Protein AF-0000000086581580 (afdb_homodimer)

Foldseek 3Di:
DPQAEEEAEWAPFPQSLVLLLVCCVPQDLVPVVDGSYAYEYEYAQEQLCVVQVDDDPVSVVCSVVSVVVSVVRLVVRQVVSQVSCVVSNNHRYHYDYHYDDLLVRQLVVCVVVVHQEYEYEQDDDPDDPPVHGYPSLVSCCPRRPHHYHYDYDDDPPD/DPQAEEEAEWAPFPQSLVLLLVCCVPQDLVPVVHGSYAYEYEYEQEQLCVVQVDDDPVSVVCSVVSVVVSVVRLVVRQVVSQVSCVVSNNHRYHYDYHYDDLQVRQLVVCVVVVHQEYEYEQDDDPDDPPVHGYPSLVSCCVRRPHHYHYDYDDDPPD

Structure (mmCIF, N/CA/C/O backbone):
data_AF-0000000086581580-model_v1
#
loop_
_entity.id
_entity.type
_entity.pdbx_description
1 polymer 'UspA domain-containing protein'
#
loop_
_atom_site.group_PDB
_atom_site.id
_atom_site.type_symbol
_atom_site.label_atom_id
_atom_site.label_alt_id
_atom_site.label_comp_id
_atom_site.label_asym_id
_atom_site.label_entity_id
_atom_site.label_seq_id
_atom_site.pdbx_PDB_ins_code
_atom_site.Cartn_x
_atom_site.Cartn_y
_atom_site.Cartn_z
_atom_site.occupancy
_atom_site.B_iso_or_equiv
_atom_site.auth_seq_id
_atom_site.auth_comp_id
_atom_site.auth_asym_id
_atom_site.auth_atom_id
_atom_site.pdbx_PDB_model_num
ATOM 1 N N . MET A 1 1 ? 17.578 -9.453 12.75 1 53 1 MET A N 1
ATOM 2 C CA . MET A 1 1 ? 16.125 -9.531 12.695 1 53 1 MET A CA 1
ATOM 3 C C . MET A 1 1 ? 15.68 -10.547 11.648 1 53 1 MET A C 1
ATOM 5 O O . MET A 1 1 ? 16.391 -10.789 10.672 1 53 1 MET A O 1
ATOM 9 N N . ALA A 1 2 ? 14.664 -11.375 12.047 1 63.62 2 ALA A N 1
ATOM 10 C CA . ALA A 1 2 ? 14.211 -12.422 11.133 1 63.62 2 ALA A CA 1
ATOM 11 C C . ALA A 1 2 ? 13.828 -11.828 9.773 1 63.62 2 ALA A C 1
ATOM 13 O O . ALA A 1 2 ? 13.359 -10.695 9.695 1 63.62 2 ALA A O 1
ATOM 14 N N . THR A 1 3 ? 14.32 -12.383 8.695 1 79.38 3 THR A N 1
ATOM 15 C CA . THR A 1 3 ? 14.047 -11.922 7.336 1 79.38 3 THR A CA 1
ATOM 16 C C . THR A 1 3 ? 12.547 -11.766 7.105 1 79.38 3 THR A C 1
ATOM 18 O O . THR A 1 3 ? 11.766 -12.641 7.492 1 79.38 3 THR A O 1
ATOM 21 N N . GLN A 1 4 ? 12.102 -10.617 6.754 1 91.75 4 GLN A N 1
ATOM 22 C CA . GLN A 1 4 ? 10.695 -10.328 6.473 1 91.75 4 GLN A CA 1
ATOM 23 C C . GLN A 1 4 ? 10.281 -10.891 5.117 1 91.75 4 GLN A C 1
ATOM 25 O O . GLN A 1 4 ? 11.109 -11.031 4.215 1 91.75 4 GLN A O 1
ATOM 30 N N . VAL A 1 5 ? 9.07 -11.32 5.039 1 96.56 5 VAL A N 1
ATOM 31 C CA . VAL A 1 5 ? 8.555 -11.93 3.814 1 96.56 5 VAL A CA 1
ATOM 32 C C . VAL A 1 5 ? 7.688 -10.922 3.062 1 96.56 5 VAL A C 1
ATOM 34 O O . VAL A 1 5 ? 6.836 -10.258 3.66 1 96.56 5 VAL A O 1
ATOM 37 N N . MET A 1 6 ? 7.945 -10.773 1.795 1 97.5 6 MET A N 1
ATOM 38 C CA . MET A 1 6 ? 7.129 -9.984 0.872 1 97.5 6 MET A CA 1
ATOM 39 C C . MET A 1 6 ? 6.492 -10.883 -0.184 1 97.5 6 MET A C 1
ATOM 41 O O . MET A 1 6 ? 7.188 -11.641 -0.865 1 97.5 6 MET A O 1
ATOM 45 N N . VAL A 1 7 ? 5.18 -10.883 -0.22 1 98.75 7 VAL A N 1
ATOM 46 C CA . VAL A 1 7 ? 4.449 -11.586 -1.268 1 98.75 7 VAL A CA 1
ATOM 47 C C . VAL A 1 7 ? 4.016 -10.602 -2.35 1 98.75 7 VAL A C 1
ATOM 49 O O . VAL A 1 7 ? 3.523 -9.508 -2.045 1 98.75 7 VAL A O 1
ATOM 52 N N . ILE A 1 8 ? 4.215 -10.93 -3.594 1 98.88 8 ILE A N 1
ATOM 53 C CA . ILE A 1 8 ? 3.74 -10.086 -4.688 1 98.88 8 ILE A CA 1
ATOM 54 C C . ILE A 1 8 ? 2.834 -10.898 -5.609 1 98.88 8 ILE A C 1
ATOM 56 O O . ILE A 1 8 ? 3.193 -12 -6.031 1 98.88 8 ILE A O 1
ATOM 60 N N . GLY A 1 9 ? 1.575 -10.414 -5.809 1 98.62 9 GLY A N 1
ATOM 61 C CA . GLY A 1 9 ? 0.682 -11.016 -6.785 1 98.62 9 GLY A CA 1
ATOM 62 C C . GLY A 1 9 ? 1.073 -10.703 -8.219 1 98.62 9 GLY A C 1
ATOM 63 O O . GLY A 1 9 ? 1.197 -9.539 -8.594 1 98.62 9 GLY A O 1
ATOM 64 N N . ILE A 1 10 ? 1.2 -11.758 -9.023 1 98.19 10 ILE A N 1
ATOM 65 C CA . ILE A 1 10 ? 1.584 -11.578 -10.422 1 98.19 10 ILE A CA 1
ATOM 66 C C . ILE A 1 10 ? 0.587 -12.297 -11.328 1 98.19 10 ILE A C 1
ATOM 68 O O . ILE A 1 10 ? 0.184 -13.43 -11.047 1 98.19 10 ILE A O 1
ATOM 72 N N . ASP A 1 11 ? 0.125 -11.602 -12.312 1 96.44 11 ASP A N 1
ATOM 73 C CA . ASP A 1 11 ? -0.689 -12.188 -13.367 1 96.44 11 ASP A CA 1
ATOM 74 C C . ASP A 1 11 ? -0.116 -11.867 -14.75 1 96.44 11 ASP A C 1
ATOM 76 O O . ASP A 1 11 ? 1.074 -11.578 -14.875 1 96.44 11 ASP A O 1
ATOM 80 N N . ASP A 1 12 ? -0.901 -12.008 -15.781 1 94.44 12 ASP A N 1
ATOM 81 C CA . ASP A 1 12 ? -0.381 -11.812 -17.141 1 94.44 12 ASP A CA 1
ATOM 82 C C . ASP A 1 12 ? -0.518 -10.359 -17.578 1 94.44 12 ASP A C 1
ATOM 84 O O . ASP A 1 12 ? -0.253 -10.023 -18.734 1 94.44 12 ASP A O 1
ATOM 88 N N . GLY A 1 13 ? -0.943 -9.477 -16.703 1 93.44 13 GLY A N 1
ATOM 89 C CA . GLY A 1 13 ? -1.171 -8.078 -17.047 1 93.44 13 GLY A CA 1
ATOM 90 C C . GLY A 1 13 ? 0.06 -7.215 -16.859 1 93.44 13 GLY A C 1
ATOM 91 O O . GLY A 1 13 ? 0.986 -7.586 -16.125 1 93.44 13 GLY A O 1
ATOM 92 N N . GLU A 1 14 ? 0.116 -6.043 -17.422 1 93.88 14 GLU A N 1
ATOM 93 C CA . GLU A 1 14 ? 1.233 -5.102 -17.375 1 93.88 14 GLU A CA 1
ATOM 94 C C . GLU A 1 14 ? 1.373 -4.48 -15.992 1 93.88 14 GLU A C 1
ATOM 96 O O . GLU A 1 14 ? 2.486 -4.207 -15.539 1 93.88 14 GLU A O 1
ATOM 101 N N . HIS A 1 15 ? 0.282 -4.289 -15.328 1 95.06 15 HIS A N 1
ATOM 102 C CA . HIS A 1 15 ? 0.321 -3.605 -14.039 1 95.06 15 HIS A CA 1
ATOM 103 C C . HIS A 1 15 ? 1.003 -4.465 -12.977 1 95.06 15 HIS A C 1
ATOM 105 O O . HIS A 1 15 ? 1.747 -3.949 -12.141 1 95.06 15 HIS A O 1
ATOM 111 N N . SER A 1 16 ? 0.729 -5.781 -13.031 1 97.06 16 SER A N 1
ATOM 112 C CA . SER A 1 16 ? 1.371 -6.648 -12.047 1 97.06 16 SER A CA 1
ATOM 113 C C . SER A 1 16 ? 2.867 -6.773 -12.312 1 97.06 16 SER A C 1
ATOM 115 O O . SER A 1 16 ? 3.668 -6.836 -11.383 1 97.06 16 SER A O 1
ATOM 117 N N . PHE A 1 17 ? 3.322 -6.75 -13.539 1 97.62 17 PHE A N 1
ATOM 118 C CA . PHE A 1 17 ? 4.746 -6.824 -13.852 1 97.62 17 PHE A CA 1
ATOM 119 C C . PHE A 1 17 ? 5.434 -5.5 -13.547 1 97.62 17 PHE A C 1
ATOM 121 O O . PHE A 1 17 ? 6.59 -5.477 -13.117 1 97.62 17 PHE A O 1
ATOM 128 N N . TYR A 1 18 ? 4.73 -4.414 -13.836 1 97.5 18 TYR A N 1
ATOM 129 C CA . TYR A 1 18 ? 5.277 -3.139 -13.391 1 97.5 18 TYR A CA 1
ATOM 130 C C . TYR A 1 18 ? 5.477 -3.127 -11.883 1 97.5 18 TYR A C 1
ATOM 132 O O . TYR A 1 18 ? 6.5 -2.654 -11.383 1 97.5 18 TYR A O 1
ATOM 140 N N . ALA A 1 19 ? 4.469 -3.67 -11.18 1 98.38 19 ALA A N 1
ATOM 141 C CA . ALA A 1 19 ? 4.57 -3.723 -9.727 1 98.38 19 ALA A CA 1
ATOM 142 C C . ALA A 1 19 ? 5.797 -4.52 -9.289 1 98.38 19 ALA A C 1
ATOM 144 O O . ALA A 1 19 ? 6.512 -4.121 -8.367 1 98.38 19 ALA A O 1
ATOM 145 N N . LEU A 1 20 ? 6.043 -5.617 -9.953 1 98.44 20 LEU A N 1
ATOM 146 C CA . LEU A 1 20 ? 7.219 -6.426 -9.648 1 98.44 20 LEU A CA 1
ATOM 147 C C . LEU A 1 20 ? 8.5 -5.641 -9.914 1 98.44 20 LEU A C 1
ATOM 149 O O . LEU A 1 20 ? 9.359 -5.531 -9.039 1 98.44 20 LEU A O 1
ATOM 153 N N . GLU A 1 21 ? 8.609 -5.102 -11.047 1 98.19 21 GLU A N 1
ATOM 154 C CA . GLU A 1 21 ? 9.812 -4.344 -11.398 1 98.19 21 GLU A CA 1
ATOM 155 C C . GLU A 1 21 ? 10.031 -3.176 -10.445 1 98.19 21 GLU A C 1
ATOM 157 O O . GLU A 1 21 ? 11.141 -2.971 -9.953 1 98.19 21 GLU A O 1
ATOM 162 N N . TRP A 1 22 ? 8.992 -2.438 -10.242 1 97.06 22 TRP A N 1
ATOM 163 C CA . TRP A 1 22 ? 9 -1.297 -9.328 1 97.06 22 TRP A CA 1
ATOM 164 C C . TRP A 1 22 ? 9.484 -1.71 -7.945 1 97.06 22 TRP A C 1
ATOM 166 O O . TRP A 1 22 ? 10.328 -1.037 -7.348 1 97.06 22 TRP A O 1
ATOM 176 N N . THR A 1 23 ? 8.977 -2.824 -7.449 1 96.81 23 THR A N 1
ATOM 177 C CA . THR A 1 23 ? 9.328 -3.348 -6.133 1 96.81 23 THR A CA 1
ATOM 178 C C . THR A 1 23 ? 10.797 -3.777 -6.098 1 96.81 23 THR A C 1
ATOM 180 O O . THR A 1 23 ? 11.516 -3.449 -5.156 1 96.81 23 THR A O 1
ATOM 183 N N . LEU A 1 24 ? 11.242 -4.465 -7.141 1 95.88 24 LEU A N 1
ATOM 184 C CA . LEU A 1 24 ? 12.633 -4.906 -7.219 1 95.88 24 LEU 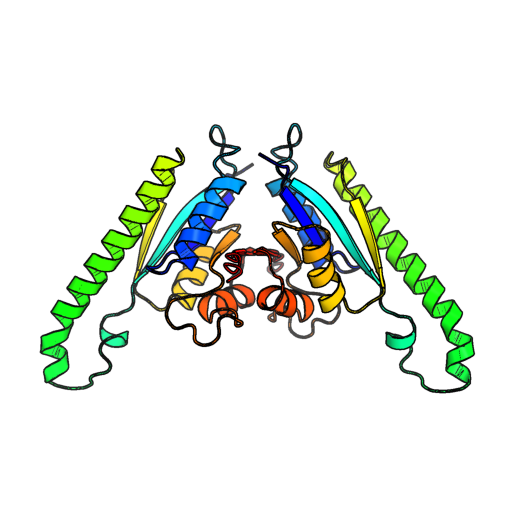A CA 1
ATOM 185 C C . LEU A 1 24 ? 13.586 -3.713 -7.211 1 95.88 24 LEU A C 1
ATOM 187 O O . LEU A 1 24 ? 14.562 -3.697 -6.461 1 95.88 24 LEU A O 1
ATOM 191 N N . ASP A 1 25 ? 13.281 -2.703 -7.953 1 93.81 25 ASP A N 1
ATOM 192 C CA . ASP A 1 25 ? 14.148 -1.542 -8.125 1 93.81 25 ASP A CA 1
ATOM 193 C C . ASP A 1 25 ? 14.289 -0.767 -6.812 1 93.81 25 ASP A C 1
ATOM 195 O O . ASP A 1 25 ? 15.336 -0.169 -6.551 1 93.81 25 ASP A O 1
ATOM 199 N N . ARG A 1 26 ? 13.328 -0.925 -6.004 1 91.56 26 ARG A N 1
ATOM 200 C CA . ARG A 1 26 ? 13.305 -0.012 -4.863 1 91.56 26 ARG A CA 1
ATOM 201 C C . ARG A 1 26 ? 13.648 -0.741 -3.57 1 91.56 26 ARG A C 1
ATOM 203 O O . ARG A 1 26 ? 14.258 -0.162 -2.666 1 91.56 26 ARG A O 1
ATOM 210 N N . PHE A 1 27 ? 13.359 -2.023 -3.518 1 91.12 27 PHE A N 1
ATOM 211 C CA . PHE A 1 27 ? 13.469 -2.686 -2.221 1 91.12 27 PHE A CA 1
ATOM 212 C C . PHE A 1 27 ? 14.453 -3.842 -2.281 1 91.12 27 PHE A C 1
ATOM 214 O O . PHE A 1 27 ? 14.805 -4.422 -1.251 1 91.12 27 PHE A O 1
ATOM 221 N N . PHE A 1 28 ? 14.961 -4.164 -3.447 1 91.56 28 PHE A N 1
ATOM 222 C CA . PHE A 1 28 ? 15.867 -5.297 -3.541 1 91.56 28 PHE A CA 1
ATOM 223 C C . PHE A 1 28 ? 17.203 -4.875 -4.156 1 91.56 28 PHE A C 1
ATOM 225 O O . PHE A 1 28 ? 18.266 -5.105 -3.574 1 91.56 28 PHE A O 1
ATOM 232 N N . VAL A 1 29 ? 17.172 -4.176 -5.289 1 90.38 29 VAL A N 1
ATOM 233 C CA . VAL A 1 29 ? 18.375 -3.834 -6.039 1 90.38 29 VAL A CA 1
ATOM 234 C C . VAL A 1 29 ? 19.312 -3.012 -5.164 1 90.38 29 VAL A C 1
ATOM 236 O O . VAL A 1 29 ? 20.516 -3.303 -5.078 1 90.38 29 VAL A O 1
ATOM 239 N N . PRO A 1 30 ? 18.781 -2.047 -4.461 1 84.12 30 PRO A N 1
ATOM 240 C CA . PRO A 1 30 ? 19.688 -1.246 -3.643 1 84.12 30 PRO A CA 1
ATOM 241 C C . PRO A 1 30 ? 20.297 -2.039 -2.488 1 84.12 30 PRO A C 1
ATOM 243 O O . PRO A 1 30 ? 21.266 -1.595 -1.871 1 84.12 30 PRO A O 1
ATOM 246 N N . PHE A 1 31 ? 19.75 -3.26 -2.277 1 80.44 31 PHE A N 1
ATOM 247 C CA . PHE A 1 31 ? 20.188 -4.043 -1.127 1 80.44 31 PHE A CA 1
ATOM 248 C C . PHE A 1 31 ? 20.688 -5.414 -1.565 1 80.44 31 PHE A C 1
ATOM 250 O O . PHE A 1 31 ? 20.609 -6.383 -0.811 1 80.44 31 PHE A O 1
ATOM 257 N N . ALA A 1 32 ? 21.109 -5.547 -2.66 1 72.88 32 ALA A N 1
ATOM 258 C CA . ALA A 1 32 ? 21.406 -6.797 -3.355 1 72.88 32 ALA A CA 1
ATOM 259 C C . ALA A 1 32 ? 22.281 -7.711 -2.5 1 72.88 32 ALA A C 1
ATOM 261 O O . ALA A 1 32 ? 22.109 -8.93 -2.52 1 72.88 32 ALA A O 1
ATOM 262 N N . SER A 1 33 ? 23.062 -7.168 -1.635 1 75.69 33 SER A N 1
ATOM 263 C CA . SER A 1 33 ? 23.969 -8.023 -0.865 1 75.69 33 SER A CA 1
ATOM 264 C C . SER A 1 33 ? 23.266 -8.562 0.384 1 75.69 33 SER A C 1
ATOM 266 O O . SER A 1 33 ? 23.625 -9.641 0.876 1 75.69 33 SER A O 1
ATOM 268 N N . ASN A 1 34 ? 22.188 -7.887 0.837 1 78.38 34 ASN A N 1
ATOM 269 C CA . ASN A 1 34 ? 21.422 -8.258 2.023 1 78.38 34 ASN A CA 1
ATOM 270 C C . ASN A 1 34 ? 19.984 -7.762 1.938 1 78.38 34 ASN A C 1
ATOM 272 O O . ASN A 1 34 ? 19.609 -6.812 2.625 1 78.38 34 ASN A O 1
ATOM 276 N N . PRO A 1 35 ? 19.266 -8.492 1.095 1 77.94 35 PRO A N 1
ATOM 277 C CA . PRO A 1 35 ? 17.891 -8.008 0.947 1 77.94 35 PRO A CA 1
ATOM 278 C C . PRO A 1 35 ? 17.094 -8.094 2.244 1 77.94 35 PRO A C 1
ATOM 280 O O . PRO A 1 35 ? 17.219 -9.078 2.98 1 77.94 35 PRO A O 1
ATOM 283 N N . PRO A 1 36 ? 16.375 -7.074 2.508 1 81.69 36 PRO A N 1
ATOM 284 C CA . PRO A 1 36 ? 15.602 -7.059 3.756 1 81.69 36 PRO A CA 1
ATOM 285 C C . PRO A 1 36 ? 14.383 -7.977 3.713 1 81.69 36 PRO A C 1
ATOM 287 O O . PRO A 1 36 ? 13.781 -8.258 4.75 1 81.69 36 PRO A O 1
ATOM 290 N N . PHE A 1 37 ? 14.055 -8.469 2.506 1 91.5 37 PHE A N 1
ATOM 291 C CA . PHE A 1 37 ? 12.852 -9.273 2.355 1 91.5 37 PHE A CA 1
ATOM 292 C C . PHE A 1 37 ? 13.148 -10.547 1.568 1 91.5 37 PHE A C 1
ATOM 294 O O . PHE A 1 37 ? 13.961 -10.539 0.646 1 91.5 37 PHE A O 1
ATOM 301 N N . ARG A 1 38 ? 12.555 -11.602 1.977 1 94.44 38 ARG A N 1
ATOM 302 C CA . ARG A 1 38 ? 12.367 -12.75 1.094 1 94.44 38 ARG A CA 1
ATOM 303 C C . ARG A 1 38 ? 11.172 -12.531 0.17 1 94.44 38 ARG A C 1
ATOM 305 O O . ARG A 1 38 ? 10.078 -12.188 0.628 1 94.44 38 ARG A O 1
ATOM 312 N N . LEU A 1 39 ? 11.375 -12.773 -1.085 1 96.88 39 LEU A N 1
ATOM 313 C CA . LEU A 1 39 ? 10.344 -12.461 -2.064 1 96.88 39 LEU A CA 1
ATOM 314 C C . LEU A 1 39 ? 9.617 -13.727 -2.516 1 96.88 39 LEU A C 1
ATOM 316 O O . LEU A 1 39 ? 10.258 -14.711 -2.891 1 96.88 39 LEU A O 1
ATOM 320 N N . ILE A 1 40 ? 8.32 -13.688 -2.469 1 98.5 40 ILE A N 1
ATOM 321 C CA . ILE A 1 40 ? 7.477 -14.758 -2.998 1 98.5 40 ILE A CA 1
ATOM 322 C C . ILE A 1 40 ? 6.629 -14.219 -4.148 1 98.5 40 ILE A C 1
ATOM 324 O O . ILE A 1 40 ? 5.852 -13.273 -3.969 1 98.5 40 ILE A O 1
ATOM 328 N N . LEU A 1 41 ? 6.824 -14.773 -5.301 1 98.81 41 LEU A N 1
ATOM 329 C CA . LEU A 1 41 ? 5.977 -14.523 -6.461 1 98.81 41 LEU A CA 1
ATOM 330 C C . LEU A 1 41 ? 4.75 -15.43 -6.445 1 98.81 41 LEU A C 1
ATOM 332 O O . LEU A 1 41 ? 4.883 -16.656 -6.402 1 98.81 41 LEU A O 1
ATOM 336 N N . LEU A 1 42 ? 3.566 -14.875 -6.457 1 98.88 42 LEU A N 1
ATOM 337 C CA . LEU A 1 42 ? 2.352 -15.68 -6.367 1 98.88 42 LEU A CA 1
ATOM 338 C C . LEU A 1 42 ? 1.444 -15.43 -7.566 1 98.88 42 LEU A C 1
ATOM 340 O O . LEU A 1 42 ? 1.048 -14.289 -7.824 1 98.88 42 LEU A O 1
ATOM 344 N N . HIS A 1 43 ? 1.192 -16.406 -8.32 1 98.69 43 HIS A N 1
ATOM 345 C CA . HIS A 1 43 ? 0.203 -16.375 -9.391 1 98.69 43 HIS A CA 1
ATOM 346 C C . HIS A 1 43 ? -1.019 -17.203 -9.031 1 98.69 43 HIS A C 1
ATOM 348 O O . HIS A 1 43 ? -0.892 -18.391 -8.703 1 98.69 43 HIS A O 1
ATOM 354 N N . SER A 1 44 ? -2.172 -16.562 -9.023 1 98.25 44 SER A N 1
ATOM 355 C CA . SER A 1 44 ? -3.439 -17.266 -8.883 1 98.25 44 SER A CA 1
ATOM 356 C C . SER A 1 44 ? -3.955 -17.75 -10.227 1 98.25 44 SER A C 1
ATOM 358 O O . SER A 1 44 ? -4.301 -16.938 -11.094 1 98.25 44 SER A O 1
ATOM 360 N N . LYS A 1 45 ? -3.979 -18.953 -10.43 1 97.12 45 LYS A N 1
ATOM 361 C CA . LYS A 1 45 ? -4.523 -19.562 -11.641 1 97.12 45 LYS A CA 1
ATOM 362 C C . LYS A 1 45 ? -6.023 -19.797 -11.508 1 97.12 45 LYS A C 1
ATOM 364 O O . LYS A 1 45 ? -6.465 -20.5 -10.609 1 97.12 45 LYS A O 1
ATOM 369 N N . PRO A 1 46 ? -6.797 -19.172 -12.398 1 93.06 46 PRO A N 1
ATOM 370 C CA . PRO A 1 46 ? -8.234 -19.453 -12.305 1 93.06 46 PRO A CA 1
ATOM 371 C C . PRO A 1 46 ? -8.555 -20.938 -12.461 1 93.06 46 PRO A C 1
ATOM 373 O O . PRO A 1 46 ? -7.805 -21.672 -13.117 1 93.06 46 PRO A O 1
ATOM 376 N N . SER A 1 47 ? -9.625 -21.344 -11.82 1 91.69 47 SER A N 1
ATOM 377 C CA . SER A 1 47 ? -10.133 -22.688 -12.102 1 91.69 47 SER A CA 1
ATOM 378 C C . SER A 1 47 ? -10.75 -22.766 -13.492 1 91.69 47 SER A C 1
ATOM 380 O O . SER A 1 47 ? -11.398 -21.812 -13.945 1 91.69 47 SER A O 1
ATOM 382 N N . PRO A 1 48 ? -10.508 -23.922 -14.109 1 89 48 PRO A N 1
ATOM 383 C CA . PRO A 1 48 ? -11.102 -24.047 -15.445 1 89 48 PRO A CA 1
ATOM 384 C C . PRO A 1 48 ? -12.609 -23.781 -15.445 1 89 48 PRO A C 1
ATOM 386 O O . PRO A 1 48 ? -13.133 -23.172 -16.375 1 89 48 PRO A O 1
ATOM 389 N N . SER A 1 49 ? -13.32 -24.234 -14.438 1 86.69 49 SER A N 1
ATOM 390 C CA . SER A 1 49 ? -14.766 -24.062 -14.352 1 86.69 49 SER A CA 1
ATOM 391 C C . SER A 1 49 ? -15.141 -22.594 -14.273 1 86.69 49 SER A C 1
ATOM 393 O O . SER A 1 49 ? -16.203 -22.188 -14.734 1 86.69 49 SER A O 1
ATOM 395 N N . SER A 1 50 ? -14.227 -21.812 -13.703 1 84.56 50 SER A N 1
ATOM 396 C CA . SER A 1 50 ? -14.508 -20.391 -13.562 1 84.56 50 SER A CA 1
ATOM 397 C C . SER A 1 50 ? -14.352 -19.656 -14.891 1 84.56 50 SER A C 1
ATOM 399 O O . SER A 1 50 ? -14.875 -18.547 -15.062 1 84.56 50 SER A O 1
ATOM 401 N N . VAL A 1 51 ? -13.703 -20.312 -15.75 1 80.5 51 VAL A N 1
ATOM 402 C CA . VAL A 1 51 ? -13.422 -19.672 -17.031 1 80.5 51 VAL A CA 1
ATOM 403 C C . VAL A 1 51 ? -14.453 -20.125 -18.062 1 80.5 51 VAL A C 1
ATOM 405 O O . VAL A 1 51 ? -14.828 -19.359 -18.953 1 80.5 51 VAL A O 1
ATOM 408 N N . VAL A 1 52 ? -14.859 -21.438 -17.938 1 79.56 52 VAL A N 1
ATOM 409 C CA . VAL A 1 52 ? -15.773 -22.031 -18.906 1 79.56 52 VAL A CA 1
ATOM 410 C C . VAL A 1 52 ? -17.219 -21.719 -18.516 1 79.56 52 VAL A C 1
ATOM 412 O O . VAL A 1 52 ? -17.641 -22.016 -17.406 1 79.56 52 VAL A O 1
ATOM 415 N N . GLY A 1 53 ? -17.719 -20.531 -18.719 1 69.31 53 GLY A N 1
ATOM 416 C CA . GLY A 1 53 ? -19.109 -20.203 -18.453 1 69.31 53 GLY A CA 1
ATOM 417 C C . GLY A 1 53 ? -20.078 -21.281 -18.922 1 69.31 53 GLY A C 1
ATOM 418 O O . GLY A 1 53 ? -21.281 -21.156 -18.719 1 69.31 53 GLY A O 1
ATOM 419 N N . LEU A 1 54 ? -19.703 -22.156 -19.734 1 63.53 54 LEU A N 1
ATOM 420 C CA . LEU A 1 54 ? -20.641 -23.047 -20.391 1 63.53 54 LEU A CA 1
ATOM 421 C C . LEU A 1 54 ? -20.969 -24.234 -19.484 1 63.53 54 LEU A C 1
ATOM 423 O O . LEU A 1 54 ? -20.078 -24.812 -18.844 1 63.53 54 LEU A O 1
ATOM 427 N N . VAL A 1 55 ? -22.25 -24.219 -19.094 1 65.56 55 VAL A N 1
ATOM 428 C CA . VAL A 1 55 ? -22.844 -25.344 -18.375 1 65.56 55 VAL A CA 1
ATOM 429 C C . VAL A 1 55 ? -23.484 -26.312 -19.375 1 65.56 55 VAL A C 1
ATOM 431 O O . VAL A 1 55 ? -24.109 -25.875 -20.359 1 65.56 55 VAL A O 1
ATOM 434 N N . GLY A 1 56 ? -22.828 -27.594 -19.516 1 64.94 56 GLY A N 1
ATOM 435 C CA . GLY A 1 56 ? -23.469 -28.641 -20.297 1 64.94 56 GLY A CA 1
ATOM 436 C C . GLY A 1 56 ? -22.469 -29.641 -20.875 1 64.94 56 GLY A C 1
ATOM 437 O O . GLY A 1 56 ? -21.281 -29.609 -20.547 1 64.94 56 GLY A O 1
ATOM 438 N N . PRO A 1 57 ? -23.078 -30.625 -21.672 1 66.19 57 PRO A N 1
ATOM 439 C CA . PRO A 1 57 ? -22.297 -31.734 -22.219 1 66.19 57 PRO A CA 1
ATOM 440 C C . PRO A 1 57 ? -21.062 -31.25 -23 1 66.19 57 PRO A C 1
ATOM 442 O O . PRO A 1 57 ? -20 -31.891 -22.938 1 66.19 57 PRO A O 1
ATOM 445 N N . GLY A 1 58 ? -21.109 -30.156 -23.641 1 68.31 58 GLY A N 1
ATOM 446 C CA . GLY A 1 58 ? -19.984 -29.641 -24.422 1 68.31 58 GLY A CA 1
ATOM 447 C C . GLY A 1 58 ? -18.891 -29.047 -23.562 1 68.31 58 GLY A C 1
ATOM 448 O O . GLY A 1 58 ? -17.719 -29.016 -23.969 1 68.31 58 GLY A O 1
ATOM 449 N N . ALA A 1 59 ? -19.188 -28.781 -22.344 1 70.62 59 ALA A N 1
ATOM 450 C CA . ALA A 1 59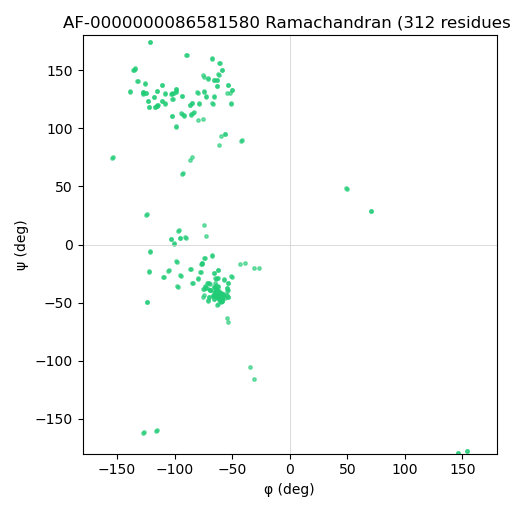 ? -18.203 -28.188 -21.438 1 70.62 59 ALA A CA 1
ATOM 451 C C . ALA A 1 59 ? -17.156 -29.219 -21.016 1 70.62 59 ALA A C 1
ATOM 453 O O . ALA A 1 59 ? -15.961 -28.906 -20.922 1 70.62 59 ALA A O 1
ATOM 454 N N . ALA A 1 60 ? -17.609 -30.391 -20.859 1 77.5 60 ALA A N 1
ATOM 455 C CA . ALA A 1 60 ? -16.719 -31.453 -20.422 1 77.5 60 ALA A CA 1
ATOM 456 C C . ALA A 1 60 ? -15.641 -31.719 -21.469 1 77.5 60 ALA A C 1
ATOM 458 O O . ALA A 1 60 ? -14.516 -32.094 -21.125 1 77.5 60 ALA A O 1
ATOM 459 N N . ASP A 1 61 ? -15.984 -31.484 -22.734 1 83 61 ASP A N 1
ATOM 460 C CA . ASP 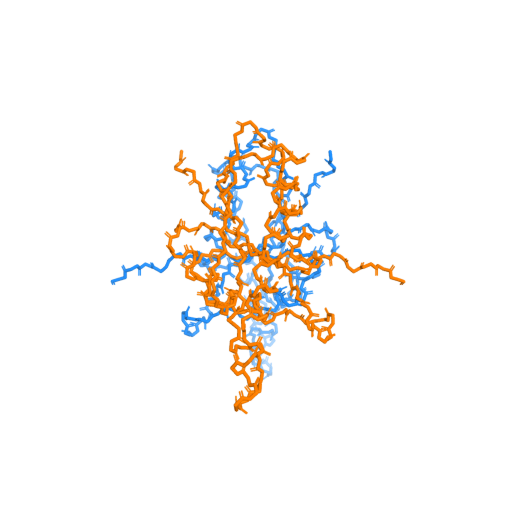A 1 61 ? -15.047 -31.781 -23.812 1 83 61 ASP A CA 1
ATOM 461 C C . ASP A 1 61 ? -13.977 -30.688 -23.922 1 83 61 ASP A C 1
ATOM 463 O O . ASP A 1 61 ? -12.867 -30.953 -24.391 1 83 61 ASP A O 1
ATOM 467 N N . VAL A 1 62 ? -14.312 -29.484 -23.422 1 86.12 62 VAL A N 1
ATOM 468 C CA . VAL A 1 62 ? -13.422 -28.344 -23.625 1 86.12 62 VAL A CA 1
ATOM 469 C C . VAL A 1 62 ? -12.562 -28.141 -22.375 1 86.12 62 VAL A C 1
ATOM 471 O O . VAL A 1 62 ? -11.5 -27.516 -22.453 1 86.12 62 VAL A O 1
ATOM 474 N N . MET A 1 63 ? -12.906 -28.734 -21.281 1 87.94 63 MET A N 1
ATOM 475 C CA . MET A 1 63 ? -12.312 -28.469 -19.969 1 87.94 63 MET A CA 1
ATOM 476 C C . MET A 1 63 ? -10.836 -28.844 -19.969 1 87.94 63 MET A C 1
ATOM 478 O O . MET A 1 63 ? -10 -28.078 -19.469 1 87.94 63 MET A O 1
ATOM 482 N N . PRO A 1 64 ? -10.445 -29.953 -20.547 1 89.31 64 PRO A N 1
ATOM 483 C CA . PRO A 1 64 ? -9.023 -30.312 -20.547 1 89.31 64 PRO A CA 1
ATOM 484 C C . PRO A 1 64 ? -8.164 -29.312 -21.328 1 89.31 64 PRO A C 1
ATOM 486 O O . PRO A 1 64 ? -7.016 -29.062 -20.938 1 89.31 64 PRO A O 1
ATOM 489 N N . TYR A 1 65 ? -8.703 -28.781 -22.359 1 90.94 65 TYR A N 1
ATOM 490 C CA . TYR A 1 65 ? -7.965 -27.812 -23.156 1 90.94 65 TYR A CA 1
ATOM 491 C C . TYR A 1 65 ? -7.82 -26.484 -22.406 1 90.94 65 TYR A C 1
ATOM 493 O O . TYR A 1 65 ? -6.773 -25.844 -22.469 1 90.94 65 TYR A O 1
ATOM 501 N N . VAL A 1 66 ? -8.867 -26.156 -21.719 1 91.19 66 VAL A N 1
ATOM 502 C CA . VAL A 1 66 ? -8.828 -24.938 -20.906 1 91.19 66 VAL A CA 1
ATOM 503 C C . VAL A 1 66 ? -7.793 -25.078 -19.797 1 91.19 66 VAL A C 1
ATOM 505 O O . VAL A 1 66 ? -7.016 -24.156 -19.547 1 91.19 66 VAL A O 1
ATOM 508 N N . GLU A 1 67 ? -7.781 -26.203 -19.172 1 93.12 67 GLU A N 1
ATOM 509 C CA . GLU A 1 67 ? -6.82 -26.469 -18.109 1 93.12 67 GLU A CA 1
ATOM 510 C C . GLU A 1 67 ? -5.387 -26.375 -18.609 1 93.12 67 GLU A C 1
ATOM 512 O O . GLU A 1 67 ? -4.523 -25.781 -17.969 1 93.12 67 GLU A O 1
ATOM 517 N N . ILE A 1 68 ? -5.133 -26.969 -19.75 1 94.94 68 ILE A N 1
ATOM 518 C CA . ILE A 1 68 ? -3.803 -26.938 -20.344 1 94.94 68 ILE A CA 1
ATOM 519 C C . ILE A 1 68 ? -3.4 -25.5 -20.656 1 94.94 68 ILE A C 1
ATOM 521 O O . ILE A 1 68 ? -2.268 -25.094 -20.375 1 94.94 68 ILE A O 1
ATOM 525 N N . ASP A 1 69 ? -4.316 -24.734 -21.172 1 94.62 69 ASP A N 1
ATOM 526 C CA . ASP A 1 69 ? -4.039 -23.344 -21.5 1 94.62 69 ASP A CA 1
ATOM 527 C C . ASP A 1 69 ? -3.713 -22.531 -20.25 1 94.62 69 ASP A C 1
ATOM 529 O O . ASP A 1 69 ? -2.777 -21.734 -20.25 1 94.62 69 ASP A O 1
ATOM 533 N N . LEU A 1 70 ? -4.488 -22.766 -19.266 1 94.94 70 LEU A N 1
ATOM 534 C CA . LEU A 1 70 ? -4.27 -22.047 -18.016 1 94.94 70 LEU A CA 1
ATOM 535 C C . LEU A 1 70 ? -2.918 -22.406 -17.406 1 94.94 70 LEU A C 1
ATOM 537 O O . LEU A 1 70 ? -2.236 -21.547 -16.844 1 94.94 70 LEU A O 1
ATOM 541 N N . LYS A 1 71 ? -2.533 -23.625 -17.516 1 96.94 71 LYS A N 1
ATOM 542 C CA . LYS A 1 71 ? -1.228 -24.062 -17.016 1 96.94 71 LYS A CA 1
ATOM 543 C C . LYS A 1 71 ? -0.098 -23.406 -17.812 1 96.94 71 LYS A C 1
ATOM 545 O O . LYS A 1 71 ? 0.916 -23 -17.25 1 96.94 71 LYS A O 1
ATOM 550 N N . LYS A 1 72 ? -0.293 -23.328 -19.094 1 97.56 72 LYS A N 1
ATOM 551 C CA . LYS A 1 72 ? 0.708 -22.703 -19.938 1 97.56 72 LYS A CA 1
ATOM 552 C C . LYS A 1 72 ? 0.863 -21.219 -19.609 1 97.56 72 LYS A C 1
ATOM 554 O O . LYS A 1 72 ? 1.983 -20.703 -19.547 1 97.56 72 LYS A O 1
ATOM 559 N N . ILE A 1 73 ? -0.205 -20.578 -19.469 1 96.75 73 ILE A N 1
ATOM 560 C CA . ILE A 1 73 ? -0.184 -19.172 -19.109 1 96.75 73 ILE A CA 1
ATOM 561 C C . ILE A 1 73 ? 0.532 -18.969 -17.781 1 96.75 73 ILE A C 1
ATOM 563 O O . ILE A 1 73 ? 1.404 -18.109 -17.656 1 96.75 73 ILE A O 1
ATOM 567 N N . ALA A 1 74 ? 0.133 -19.797 -16.812 1 98.25 74 ALA A N 1
ATOM 568 C CA . ALA A 1 74 ? 0.753 -19.719 -15.5 1 98.25 74 ALA A CA 1
ATOM 569 C C . ALA A 1 74 ? 2.264 -19.891 -15.586 1 98.25 74 ALA A C 1
ATOM 571 O O . ALA A 1 74 ? 3.027 -19.156 -14.969 1 98.25 74 ALA A O 1
ATOM 572 N N . ALA A 1 75 ? 2.691 -20.875 -16.344 1 98.38 75 ALA A N 1
ATOM 573 C CA . ALA A 1 75 ? 4.117 -21.141 -16.5 1 98.38 75 ALA A CA 1
ATOM 574 C C . ALA A 1 75 ? 4.832 -19.953 -17.125 1 98.38 75 ALA A C 1
ATOM 576 O O . ALA A 1 75 ? 5.914 -19.562 -16.688 1 98.38 75 ALA A O 1
ATOM 577 N N . ARG A 1 76 ? 4.238 -19.375 -18.094 1 98.38 76 ARG A N 1
ATOM 578 C CA . ARG A 1 76 ? 4.816 -18.219 -18.766 1 98.38 76 ARG A CA 1
ATOM 579 C C . ARG A 1 76 ? 4.934 -17.031 -17.812 1 98.38 76 ARG A C 1
ATOM 581 O O . ARG A 1 76 ? 5.953 -16.344 -17.812 1 98.38 76 ARG A O 1
ATOM 588 N N . VAL A 1 77 ? 3.904 -16.812 -17.078 1 98.38 77 VAL A N 1
ATOM 589 C CA . VAL A 1 77 ? 3.873 -15.695 -16.125 1 98.38 77 VAL A CA 1
ATOM 590 C C . VAL A 1 77 ? 5.004 -15.852 -15.109 1 98.38 77 VAL A C 1
ATOM 592 O O . VAL A 1 77 ? 5.766 -14.914 -14.875 1 98.38 77 VAL A O 1
ATOM 595 N N . ILE A 1 78 ? 5.129 -17.031 -14.562 1 98.56 78 ILE A N 1
ATOM 596 C CA . ILE A 1 78 ? 6.133 -17.297 -13.539 1 98.56 78 ILE A CA 1
ATOM 597 C C . ILE A 1 78 ? 7.531 -17.188 -14.141 1 98.56 78 ILE A C 1
ATOM 599 O O . ILE A 1 78 ? 8.43 -16.594 -13.547 1 98.56 78 ILE A O 1
ATOM 603 N N . ASP A 1 79 ? 7.707 -17.75 -15.312 1 98.5 79 ASP A N 1
ATOM 604 C CA . ASP A 1 79 ? 9.008 -17.703 -15.969 1 98.5 79 ASP A CA 1
ATOM 605 C C . ASP A 1 79 ? 9.43 -16.25 -16.234 1 98.5 79 ASP A C 1
ATOM 607 O O . ASP A 1 79 ? 10.578 -15.883 -15.977 1 98.5 79 ASP A O 1
ATOM 611 N N . LYS A 1 80 ? 8.531 -15.523 -16.781 1 98.56 80 LYS A N 1
ATOM 612 C CA . LYS A 1 80 ? 8.805 -14.117 -17.062 1 98.56 80 LYS A CA 1
ATOM 613 C C . LYS A 1 80 ? 9.148 -13.359 -15.781 1 98.56 80 LYS A C 1
ATOM 615 O O . LYS A 1 80 ? 10.062 -12.531 -15.766 1 98.56 80 LYS A O 1
ATOM 620 N N . ALA A 1 81 ? 8.414 -13.617 -14.727 1 98.62 81 ALA A N 1
ATOM 621 C CA . ALA A 1 81 ? 8.648 -12.953 -13.445 1 98.62 81 ALA A CA 1
ATOM 622 C C . ALA A 1 81 ? 10.023 -13.328 -12.891 1 98.62 81 ALA A C 1
ATOM 624 O O . ALA A 1 81 ? 10.758 -12.461 -12.398 1 98.62 81 ALA A O 1
ATOM 625 N N . LYS A 1 82 ? 10.367 -14.586 -12.953 1 98.19 82 LYS A N 1
ATOM 626 C CA . LYS A 1 82 ? 11.672 -15.039 -12.492 1 98.19 82 LYS A CA 1
ATOM 627 C C . LYS A 1 82 ? 12.797 -14.422 -13.312 1 98.19 82 LYS A C 1
ATOM 629 O O . LYS A 1 82 ? 13.852 -14.078 -12.773 1 98.19 82 LYS A O 1
ATOM 634 N N . GLU A 1 83 ? 12.57 -14.352 -14.562 1 97.94 83 GLU A N 1
ATOM 635 C CA . GLU A 1 83 ? 13.562 -13.727 -15.438 1 97.94 83 GLU A CA 1
ATOM 636 C C . GLU A 1 83 ? 13.805 -12.273 -15.039 1 97.94 83 GLU A C 1
ATOM 638 O O . GLU A 1 83 ? 14.953 -11.812 -15.016 1 97.94 83 GLU A O 1
ATOM 643 N N . LEU A 1 84 ? 12.758 -11.602 -14.766 1 98.06 84 LEU A N 1
ATOM 644 C CA . LEU A 1 84 ? 12.883 -10.219 -14.32 1 98.06 84 LEU A CA 1
ATOM 645 C C . LEU A 1 84 ? 13.688 -10.133 -13.023 1 98.06 84 LEU A C 1
ATOM 647 O O . LEU A 1 84 ? 14.57 -9.281 -12.891 1 98.06 84 LEU A O 1
ATOM 651 N N . CYS A 1 85 ? 13.383 -10.984 -12.078 1 96.94 85 CYS A N 1
ATOM 652 C CA . CYS A 1 85 ? 14.141 -11.023 -10.828 1 96.94 85 CYS A CA 1
ATOM 653 C C . CYS A 1 85 ? 15.609 -11.305 -11.094 1 96.94 85 CYS A C 1
ATOM 655 O O . CYS A 1 85 ? 16.484 -10.625 -10.539 1 96.94 85 CYS A O 1
ATOM 657 N N . SER A 1 86 ? 15.891 -12.258 -11.953 1 95.88 86 SER A N 1
ATOM 658 C CA . SER A 1 86 ? 17.266 -12.633 -12.273 1 95.88 86 SER A CA 1
ATOM 659 C C . SER A 1 86 ? 18.016 -11.492 -12.945 1 95.88 86 SER A C 1
ATOM 661 O O . SER A 1 86 ? 19.188 -11.25 -12.656 1 95.88 86 SER A O 1
ATOM 663 N N . SER A 1 87 ? 17.328 -10.82 -13.82 1 96 87 SER A N 1
ATOM 664 C CA . SER A 1 87 ? 17.938 -9.711 -14.539 1 96 87 SER A CA 1
ATOM 665 C C . SER A 1 87 ? 18.359 -8.594 -13.586 1 96 87 SER A C 1
ATOM 667 O O . SER A 1 87 ? 19.234 -7.797 -13.906 1 96 87 SER A O 1
ATOM 669 N N . LYS A 1 88 ? 17.734 -8.586 -12.438 1 93.94 88 LYS A N 1
ATOM 670 C CA . LYS A 1 88 ? 18.031 -7.566 -11.445 1 93.94 88 LYS A CA 1
ATOM 671 C C . LYS A 1 88 ? 18.906 -8.133 -10.32 1 93.94 88 LYS A C 1
ATOM 673 O O . LYS A 1 88 ? 19.062 -7.508 -9.273 1 93.94 88 LYS A O 1
ATOM 678 N N . LEU A 1 89 ? 19.297 -9.375 -10.492 1 92 89 LEU A N 1
ATOM 679 C CA . LEU A 1 89 ? 20.219 -10.086 -9.609 1 92 89 LEU A CA 1
ATOM 680 C C . LEU A 1 89 ? 19.562 -10.398 -8.266 1 92 89 LEU A C 1
ATOM 682 O O . LEU A 1 89 ? 20.219 -10.367 -7.227 1 92 89 LEU A O 1
ATOM 686 N N . VAL A 1 90 ? 18.234 -10.539 -8.391 1 91.31 90 VAL A N 1
ATOM 687 C CA . VAL A 1 90 ? 17.5 -11.031 -7.234 1 91.31 90 VAL A CA 1
ATOM 688 C C . VAL A 1 90 ? 17.234 -12.531 -7.383 1 91.31 90 VAL A C 1
ATOM 690 O O . VAL A 1 90 ? 16.391 -12.945 -8.172 1 91.31 90 VAL A O 1
ATOM 693 N N . GLY A 1 91 ? 18 -13.383 -6.715 1 82.06 91 GLY A N 1
ATOM 694 C CA . GLY A 1 91 ? 18 -14.805 -7.027 1 82.06 91 GLY A CA 1
ATOM 695 C C . GLY A 1 91 ? 17.25 -15.633 -6.004 1 82.06 91 GLY A C 1
ATOM 696 O O . GLY A 1 91 ? 16.844 -16.766 -6.293 1 82.06 91 GLY A O 1
ATOM 697 N N . ASP A 1 92 ? 17.016 -15.273 -4.785 1 85.31 92 ASP A N 1
ATOM 698 C CA . ASP A 1 92 ? 16.375 -16.078 -3.758 1 85.31 92 ASP A CA 1
ATOM 699 C C . ASP A 1 92 ? 14.875 -15.797 -3.703 1 85.31 92 ASP A C 1
ATOM 701 O O . ASP A 1 92 ? 14.359 -15.344 -2.682 1 85.31 92 ASP A O 1
ATOM 705 N N . VAL A 1 93 ? 14.281 -16.125 -4.969 1 94.88 93 VAL A N 1
ATOM 706 C CA . VAL A 1 93 ? 12.852 -15.844 -5.047 1 94.88 93 VAL A CA 1
ATOM 707 C C . VAL A 1 93 ? 12.07 -17.156 -5.105 1 94.88 93 VAL A C 1
ATOM 709 O O . VAL A 1 93 ? 12.5 -18.109 -5.758 1 94.88 93 VAL A O 1
ATOM 712 N N . ILE A 1 94 ? 11 -17.266 -4.402 1 97.25 94 ILE A N 1
ATOM 713 C CA . ILE A 1 94 ? 10.07 -18.391 -4.445 1 97.25 94 ILE A CA 1
ATOM 714 C C . ILE A 1 94 ? 8.875 -18.031 -5.328 1 97.25 94 ILE A C 1
ATOM 716 O O . ILE A 1 94 ? 8.344 -16.922 -5.25 1 97.25 94 ILE A O 1
ATOM 720 N N . ALA A 1 95 ? 8.562 -18.938 -6.199 1 98.38 95 ALA A N 1
ATOM 721 C CA . ALA A 1 95 ? 7.391 -18.75 -7.055 1 98.38 95 ALA A CA 1
ATOM 722 C C . ALA A 1 95 ? 6.332 -19.812 -6.77 1 98.38 95 ALA A C 1
ATOM 724 O O . ALA A 1 95 ? 6.648 -21 -6.652 1 98.38 95 ALA A O 1
ATOM 725 N N . GLU A 1 96 ? 5.125 -19.344 -6.609 1 98.56 96 GLU A N 1
ATOM 726 C CA . GLU A 1 96 ? 3.992 -20.234 -6.371 1 98.56 96 GLU A CA 1
ATOM 727 C C . GLU A 1 96 ? 2.873 -19.984 -7.379 1 98.56 96 GLU A C 1
ATOM 729 O O . GLU A 1 96 ? 2.605 -18.828 -7.738 1 98.56 96 GLU A O 1
ATOM 734 N N . VAL A 1 97 ? 2.297 -21.031 -7.832 1 98.62 97 VAL A N 1
ATOM 735 C CA . VAL A 1 97 ? 1.049 -21 -8.586 1 98.62 97 VAL A CA 1
ATOM 736 C C . VAL A 1 97 ? -0.049 -21.719 -7.797 1 98.62 97 VAL A C 1
ATOM 738 O O . VAL A 1 97 ? 0.08 -22.891 -7.473 1 98.62 97 VAL A O 1
ATOM 741 N N . ILE A 1 98 ? -1.079 -21 -7.48 1 98.44 98 ILE A N 1
ATOM 742 C CA . ILE A 1 98 ? -2.178 -21.562 -6.703 1 98.44 98 ILE A CA 1
ATOM 743 C C . ILE A 1 98 ? -3.494 -21.359 -7.453 1 98.44 98 ILE A C 1
ATOM 745 O O . ILE A 1 98 ? -3.766 -20.281 -7.969 1 98.44 98 ILE A O 1
ATOM 749 N N . GLU A 1 99 ? -4.266 -22.406 -7.586 1 97.62 99 GLU A N 1
ATOM 750 C CA . GLU A 1 99 ? -5.559 -22.328 -8.258 1 97.62 99 GLU A CA 1
ATOM 751 C C . GLU A 1 99 ? -6.594 -21.625 -7.379 1 97.62 99 GLU A C 1
ATOM 753 O O . GLU A 1 99 ? -6.703 -21.922 -6.188 1 97.6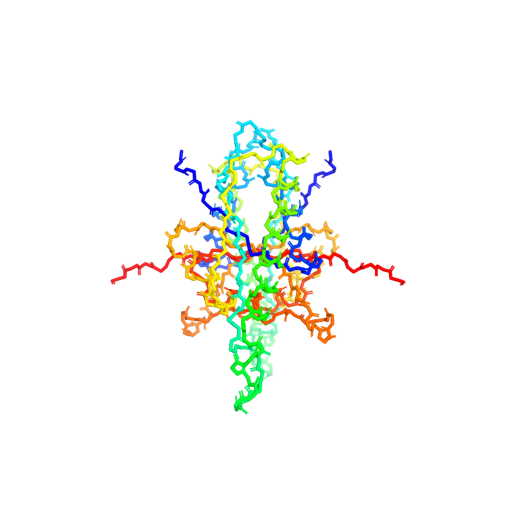2 99 GLU A O 1
ATOM 758 N N . GLY A 1 100 ? -7.316 -20.656 -7.934 1 97.19 100 GLY A N 1
ATOM 759 C CA . GLY A 1 100 ? -8.406 -20.016 -7.211 1 97.19 100 GLY A CA 1
ATOM 760 C C . GLY A 1 100 ? -8.562 -18.547 -7.551 1 97.19 100 GLY A C 1
ATOM 761 O O . GLY A 1 100 ? -7.902 -18.047 -8.461 1 97.19 100 GLY A O 1
ATOM 762 N N . ASP A 1 101 ? -9.516 -17.922 -6.91 1 95.69 101 ASP A N 1
ATOM 763 C CA . ASP A 1 101 ? -9.758 -16.484 -7.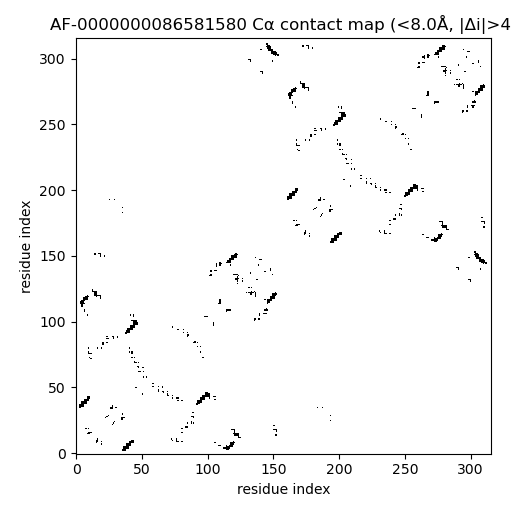008 1 95.69 101 ASP A CA 1
ATOM 764 C C . ASP A 1 101 ? -8.594 -15.695 -6.41 1 95.69 101 ASP A C 1
ATOM 766 O O . ASP A 1 101 ? -8.172 -15.961 -5.285 1 95.69 101 ASP A O 1
ATOM 770 N N . ALA A 1 102 ? -8.086 -14.812 -7.145 1 96.94 102 ALA A N 1
ATOM 771 C CA . ALA A 1 102 ? -6.887 -14.07 -6.766 1 96.94 102 ALA A CA 1
ATOM 772 C C . ALA A 1 102 ? -7.062 -13.398 -5.406 1 96.94 102 ALA A C 1
ATOM 774 O O . ALA A 1 102 ? -6.125 -13.328 -4.613 1 96.94 102 ALA A O 1
ATOM 775 N N . ARG A 1 103 ? -8.258 -12.914 -5.16 1 97.06 103 ARG A N 1
ATOM 776 C CA . ARG A 1 103 ? -8.531 -12.25 -3.891 1 97.06 103 ARG A CA 1
ATOM 777 C C . ARG A 1 103 ? -8.281 -13.188 -2.715 1 97.06 103 ARG A C 1
ATOM 779 O O . ARG A 1 103 ? -7.57 -12.828 -1.771 1 97.06 103 ARG A O 1
ATOM 786 N N . ILE A 1 104 ? -8.758 -14.297 -2.812 1 98.12 104 ILE A N 1
ATOM 787 C CA . ILE A 1 104 ? -8.688 -15.289 -1.748 1 98.12 104 ILE A CA 1
ATOM 788 C C . ILE A 1 104 ? -7.277 -15.875 -1.68 1 98.12 104 ILE A C 1
ATOM 790 O O . ILE A 1 104 ? -6.684 -15.961 -0.602 1 98.12 104 ILE A O 1
ATOM 794 N N . VAL A 1 105 ? -6.715 -16.203 -2.797 1 98.62 105 VAL A N 1
ATOM 795 C CA . VAL A 1 105 ? -5.406 -16.844 -2.885 1 98.62 105 VAL A CA 1
ATOM 796 C C . VAL A 1 105 ? -4.34 -15.93 -2.289 1 98.62 105 VAL A C 1
ATOM 798 O O . VAL A 1 105 ? -3.496 -16.375 -1.508 1 98.62 105 VAL A O 1
ATOM 801 N N . LEU A 1 106 ? -4.387 -14.68 -2.615 1 98.69 106 LEU A N 1
ATOM 802 C CA . LEU A 1 106 ? -3.398 -13.727 -2.119 1 98.69 106 LEU A CA 1
ATOM 803 C C . LEU A 1 106 ? -3.516 -13.562 -0.608 1 98.69 106 LEU A C 1
ATOM 805 O O . LEU A 1 106 ? -2.51 -13.609 0.106 1 98.69 106 LEU A O 1
ATOM 809 N N . CYS A 1 107 ? -4.699 -13.391 -0.096 1 98.38 107 CYS A N 1
ATOM 810 C CA . CYS A 1 107 ? -4.883 -13.188 1.336 1 98.38 107 CYS A CA 1
ATOM 811 C C . CYS A 1 107 ? -4.488 -14.43 2.121 1 98.38 107 CYS A C 1
ATOM 813 O O . CYS A 1 107 ? -3.898 -14.328 3.199 1 98.38 107 CYS A O 1
ATOM 815 N N . GLU A 1 108 ? -4.789 -15.594 1.538 1 98.56 108 GLU A N 1
ATOM 816 C CA . GLU A 1 108 ? -4.414 -16.844 2.207 1 98.56 108 GLU A CA 1
ATOM 817 C C . GLU A 1 108 ? -2.898 -17.031 2.205 1 98.56 108 GLU A C 1
ATOM 819 O O . GLU A 1 108 ? -2.33 -17.516 3.182 1 98.56 108 GLU A O 1
ATOM 824 N N . ALA A 1 109 ? -2.264 -16.672 1.119 1 98.44 109 ALA A N 1
ATOM 825 C CA . ALA A 1 109 ? -0.811 -16.797 1.031 1 98.44 109 ALA A CA 1
ATOM 826 C C . ALA A 1 109 ? -0.122 -15.898 2.053 1 98.44 109 ALA A C 1
ATOM 828 O O . ALA A 1 109 ? 0.901 -16.281 2.631 1 98.44 109 ALA A O 1
ATOM 829 N N . VAL A 1 110 ? -0.633 -14.695 2.24 1 97.69 110 VAL A N 1
ATOM 830 C CA . VAL A 1 110 ? -0.122 -13.758 3.236 1 97.69 110 VAL A CA 1
ATOM 831 C C . VAL A 1 110 ? -0.117 -14.422 4.613 1 97.69 110 VAL A C 1
ATOM 833 O O . VAL A 1 110 ? 0.861 -14.312 5.355 1 97.69 110 VAL A O 1
ATOM 836 N N . GLU A 1 111 ? -1.182 -15.109 4.914 1 97.12 111 GLU A N 1
ATOM 837 C CA . GLU A 1 111 ? -1.285 -15.797 6.199 1 97.12 111 GLU A CA 1
ATOM 838 C C . GLU A 1 111 ? -0.328 -16.984 6.266 1 97.12 111 GLU A C 1
ATOM 840 O O . GLU A 1 111 ? 0.396 -17.141 7.25 1 97.12 111 GLU A O 1
ATOM 845 N N . ARG A 1 112 ? -0.283 -17.766 5.219 1 97.75 112 ARG A N 1
ATOM 846 C CA . ARG A 1 112 ? 0.524 -18.984 5.176 1 97.75 112 ARG A CA 1
ATOM 847 C C . ARG A 1 112 ? 2.008 -18.656 5.316 1 97.75 112 ARG A C 1
ATOM 849 O O . ARG A 1 112 ? 2.736 -19.359 6.016 1 97.75 112 ARG A O 1
ATOM 856 N N . HIS A 1 113 ? 2.43 -17.578 4.773 1 97.5 113 HIS A N 1
ATOM 857 C CA . HIS A 1 113 ? 3.85 -17.234 4.75 1 97.5 113 HIS A CA 1
ATOM 858 C C . HIS A 1 113 ? 4.195 -16.219 5.824 1 97.5 113 HIS A C 1
ATOM 860 O O . HIS A 1 113 ? 5.336 -15.75 5.898 1 97.5 113 HIS A O 1
ATOM 866 N N . HIS A 1 114 ? 3.152 -15.812 6.617 1 96.69 114 HIS A N 1
ATOM 867 C CA . HIS A 1 114 ? 3.352 -14.75 7.594 1 96.69 114 HIS A CA 1
ATOM 868 C C . HIS A 1 114 ? 4.02 -13.539 6.953 1 96.69 114 HIS A C 1
ATOM 870 O O . HIS A 1 114 ? 5.012 -13.023 7.477 1 96.69 114 HIS A O 1
ATOM 876 N N . ALA A 1 115 ? 3.479 -13.172 5.832 1 97.69 115 ALA A N 1
ATOM 877 C CA . ALA A 1 115 ? 4.047 -12.07 5.059 1 97.69 115 ALA A CA 1
ATOM 878 C C . ALA A 1 115 ? 3.928 -10.75 5.816 1 97.69 115 ALA A C 1
ATOM 880 O O . ALA A 1 115 ? 2.908 -10.484 6.461 1 97.69 115 ALA A O 1
ATOM 881 N N . THR A 1 116 ? 4.98 -9.953 5.684 1 97.19 116 THR A N 1
ATOM 882 C CA . THR A 1 116 ? 4.984 -8.609 6.25 1 97.19 116 THR A CA 1
ATOM 883 C C . THR A 1 116 ? 4.316 -7.621 5.301 1 97.19 116 THR A C 1
ATOM 885 O O . THR A 1 116 ? 3.672 -6.668 5.742 1 97.19 116 THR A O 1
ATOM 888 N N . ILE A 1 117 ? 4.484 -7.875 4.02 1 98.31 117 ILE A N 1
ATOM 889 C CA . ILE A 1 117 ? 3.945 -6.98 3 1 98.31 117 ILE A CA 1
ATOM 890 C C . ILE A 1 117 ? 3.354 -7.801 1.855 1 98.31 117 ILE A C 1
ATOM 892 O O . ILE A 1 117 ? 3.959 -8.781 1.406 1 98.31 117 ILE A O 1
ATOM 896 N N . LEU A 1 118 ? 2.186 -7.461 1.476 1 98.81 118 LEU A N 1
ATOM 897 C CA . LEU A 1 118 ? 1.604 -7.898 0.211 1 98.81 118 LEU A CA 1
ATOM 898 C C . LEU A 1 118 ? 1.679 -6.789 -0.833 1 98.81 118 LEU A C 1
ATOM 900 O O . LEU A 1 118 ? 1.218 -5.672 -0.591 1 98.81 118 LEU A O 1
ATOM 904 N N . VAL A 1 119 ? 2.273 -7.082 -1.993 1 98.81 119 VAL A N 1
ATOM 905 C CA . VAL A 1 119 ? 2.371 -6.121 -3.086 1 98.81 119 VAL A CA 1
ATOM 906 C C . VAL A 1 119 ? 1.437 -6.531 -4.223 1 98.81 119 VAL A C 1
ATOM 908 O O . VAL A 1 119 ? 1.437 -7.691 -4.645 1 98.81 119 VAL A O 1
ATOM 911 N N . VAL A 1 120 ? 0.623 -5.594 -4.695 1 98.44 120 VAL A N 1
ATOM 912 C CA . VAL A 1 120 ? -0.261 -5.82 -5.836 1 98.44 120 VAL A CA 1
ATOM 913 C C . VAL A 1 120 ? -0.2 -4.625 -6.785 1 98.44 120 VAL A C 1
ATOM 915 O O . VAL A 1 120 ? 0.125 -3.51 -6.367 1 98.44 120 VAL A O 1
ATOM 918 N N . GLY A 1 121 ? -0.414 -4.887 -8.062 1 97.38 121 GLY A N 1
ATOM 919 C CA . GLY A 1 121 ? -0.688 -3.785 -8.977 1 97.38 121 GLY A CA 1
ATOM 920 C C . GLY A 1 121 ? -2.021 -3.111 -8.719 1 97.38 121 GLY A C 1
ATOM 921 O O . GLY A 1 121 ? -2.926 -3.717 -8.133 1 97.38 121 GLY A O 1
ATOM 922 N N . SER A 1 122 ? -2.156 -1.936 -9.188 1 94.19 122 SER A N 1
ATOM 923 C CA . SER A 1 122 ? -3.352 -1.149 -8.898 1 94.19 122 SER A CA 1
ATOM 924 C C . SER A 1 122 ? -4.52 -1.573 -9.789 1 94.19 122 SER A C 1
ATOM 926 O O . SER A 1 122 ? -5.68 -1.389 -9.422 1 94.19 122 SER A O 1
ATOM 928 N N . HIS A 1 123 ? -4.117 -2.053 -10.992 1 87.62 123 HIS A N 1
ATOM 929 C CA . HIS A 1 123 ? -5.141 -2.428 -11.961 1 87.62 123 HIS A CA 1
ATOM 930 C C . HIS A 1 123 ? -4.828 -3.781 -12.594 1 87.62 123 HIS A C 1
ATOM 932 O O . HIS A 1 123 ? -3.707 -4.281 -12.477 1 87.62 123 HIS A O 1
ATOM 938 N N . GLY A 1 124 ? -5.914 -4.457 -12.992 1 69.81 124 GLY A N 1
ATOM 939 C CA . GLY A 1 124 ? -5.738 -5.703 -13.719 1 69.81 124 GLY A CA 1
ATOM 940 C C . GLY A 1 124 ? -6.277 -5.645 -15.141 1 69.81 124 GLY A C 1
ATOM 941 O O . GLY A 1 124 ? -6.426 -4.562 -15.711 1 69.81 124 GLY A O 1
ATOM 942 N N . TYR A 1 125 ? -6.535 -6.832 -15.742 1 56.91 125 TYR A N 1
ATOM 943 C CA . TYR A 1 125 ? -6.906 -7.023 -17.141 1 56.91 125 TYR A CA 1
ATOM 944 C C . TYR A 1 125 ? -8.125 -6.184 -17.5 1 56.91 125 TYR A C 1
ATOM 946 O O . TYR A 1 125 ? -8.195 -5.613 -18.594 1 56.91 125 TYR A O 1
ATOM 954 N N . GLY A 1 126 ? -9.305 -6.477 -16.828 1 54.41 126 GLY A N 1
ATOM 955 C CA . GLY A 1 126 ? -10.617 -6.012 -17.234 1 54.41 126 GLY A CA 1
ATOM 956 C C . GLY A 1 126 ? -10.852 -4.543 -16.938 1 54.41 126 GLY A C 1
ATOM 957 O O . GLY A 1 126 ? -12 -4.113 -16.781 1 54.41 126 GLY A O 1
ATOM 958 N N . ALA A 1 127 ? -9.883 -3.996 -16.734 1 48.88 127 ALA A N 1
ATOM 959 C CA . ALA A 1 127 ? -10.18 -2.715 -16.094 1 48.88 127 ALA A CA 1
ATOM 960 C C . ALA A 1 127 ? -11.016 -1.829 -17 1 48.88 127 ALA A C 1
ATOM 962 O O . ALA A 1 127 ? -10.586 -1.47 -18.109 1 48.88 127 ALA A O 1
ATOM 963 N N . ILE A 1 128 ? -12.203 -1.997 -16.953 1 54.12 128 ILE A N 1
ATOM 964 C CA . ILE A 1 128 ? -12.914 -0.879 -17.578 1 54.12 128 ILE A CA 1
ATOM 965 C C . ILE A 1 128 ? -12.156 0.419 -17.312 1 54.12 128 ILE A C 1
ATOM 967 O O . ILE A 1 128 ? -11.773 1.121 -18.266 1 54.12 128 ILE A O 1
ATOM 971 N N . LYS A 1 129 ? -12.703 1.283 -16.375 1 53.69 129 LYS A N 1
ATOM 972 C CA . LYS A 1 129 ? -12.266 2.672 -16.281 1 53.69 129 LYS A CA 1
ATOM 973 C C . LYS A 1 129 ? -10.953 2.781 -15.508 1 53.69 129 LYS A C 1
ATOM 975 O O . LYS A 1 129 ? -10.828 2.264 -14.398 1 53.69 129 LYS A O 1
ATOM 980 N N . ARG A 1 130 ? -9.797 3.051 -16.156 1 57.03 130 ARG A N 1
ATOM 981 C CA . ARG A 1 130 ? -8.43 3.328 -15.727 1 57.03 130 ARG A CA 1
ATOM 982 C C . ARG A 1 130 ? -8.414 4.035 -14.375 1 57.03 130 ARG A C 1
ATOM 984 O O . ARG A 1 130 ? -7.426 3.951 -13.641 1 57.03 130 ARG A O 1
ATOM 991 N N . ALA A 1 131 ? -9.5 4.605 -14.078 1 59.31 131 ALA A N 1
ATOM 992 C CA . ALA A 1 131 ? -9.461 5.531 -12.953 1 59.31 131 ALA A CA 1
ATOM 993 C C . ALA A 1 131 ? -9.914 4.848 -11.664 1 59.31 131 ALA A C 1
ATOM 995 O O . ALA A 1 131 ? -9.969 5.48 -10.609 1 59.31 131 ALA A O 1
ATOM 996 N N . VAL A 1 132 ? -9.961 3.449 -11.875 1 80.5 132 VAL A N 1
ATOM 997 C CA . VAL A 1 132 ? -10.547 2.799 -10.719 1 80.5 132 VAL A CA 1
ATOM 998 C C . VAL A 1 132 ? -9.633 1.677 -10.227 1 80.5 132 VAL A C 1
ATOM 1000 O O . VAL A 1 132 ? -9.008 0.985 -11.031 1 80.5 132 VAL A O 1
ATOM 1003 N N . LEU A 1 133 ? -9.367 1.695 -8.906 1 93.06 133 LEU A N 1
ATOM 1004 C CA . LEU A 1 133 ? -8.617 0.611 -8.289 1 93.06 133 LEU A CA 1
ATOM 1005 C C . LEU A 1 133 ? -9.203 -0.745 -8.664 1 93.06 133 LEU A C 1
ATOM 1007 O O . LEU A 1 133 ? -10.422 -0.917 -8.672 1 93.06 133 LEU A O 1
ATOM 1011 N N . GLY A 1 134 ? -8.375 -1.675 -9.047 1 93.81 134 GLY A N 1
ATOM 1012 C CA . GLY A 1 134 ? -8.82 -3.012 -9.398 1 93.81 134 GLY A CA 1
ATOM 1013 C C . GLY A 1 134 ? -9.5 -3.738 -8.258 1 93.81 134 GLY A C 1
ATOM 1014 O O . GLY A 1 134 ? -9.211 -3.473 -7.086 1 93.81 134 GLY A O 1
ATOM 1015 N N . SER A 1 135 ? -10.32 -4.688 -8.602 1 93.5 135 SER A N 1
ATOM 1016 C CA . SER A 1 135 ? -11.102 -5.43 -7.617 1 93.5 135 SER A CA 1
ATOM 1017 C C . SER A 1 135 ? -10.195 -6.234 -6.691 1 93.5 135 SER A C 1
ATOM 1019 O O . SER A 1 135 ? -10.445 -6.32 -5.488 1 93.5 135 SER A O 1
ATOM 1021 N N . VAL A 1 136 ? -9.102 -6.805 -7.195 1 95.44 136 VAL A N 1
ATOM 1022 C CA . VAL A 1 136 ? -8.203 -7.625 -6.391 1 95.44 136 VAL A CA 1
ATOM 1023 C C . VAL A 1 136 ? -7.426 -6.738 -5.422 1 95.44 136 VAL A C 1
ATOM 1025 O O . VAL A 1 136 ? -7.348 -7.031 -4.227 1 95.44 136 VAL A O 1
ATOM 1028 N N . SER A 1 137 ? -6.844 -5.645 -5.93 1 97.06 137 SER A N 1
ATOM 1029 C CA . SER A 1 137 ? -6.102 -4.738 -5.062 1 97.06 137 SER A CA 1
ATOM 1030 C C . SER A 1 137 ? -7.008 -4.133 -3.994 1 97.06 137 SER A C 1
ATOM 1032 O O . SER A 1 137 ? -6.617 -4.016 -2.832 1 97.06 137 SER A O 1
ATOM 1034 N N . ASP A 1 138 ? -8.203 -3.799 -4.402 1 94.81 138 ASP A N 1
ATOM 1035 C CA . ASP A 1 138 ? -9.18 -3.271 -3.453 1 94.81 138 ASP A CA 1
ATOM 1036 C C . ASP A 1 138 ? -9.492 -4.297 -2.365 1 94.81 138 ASP A C 1
ATOM 1038 O O . ASP A 1 138 ? -9.5 -3.967 -1.179 1 94.81 138 ASP A O 1
ATOM 1042 N N . TYR A 1 139 ? -9.742 -5.508 -2.75 1 95.38 139 TYR A N 1
ATOM 1043 C CA . TYR A 1 139 ? -10.047 -6.578 -1.806 1 95.38 139 TYR A CA 1
ATOM 1044 C C . TYR A 1 139 ? -8.891 -6.793 -0.837 1 95.38 139 TYR A C 1
ATOM 1046 O O . TYR A 1 139 ? -9.094 -6.875 0.376 1 95.38 139 TYR A O 1
ATOM 1054 N N . CYS A 1 140 ? -7.695 -6.844 -1.309 1 97.38 140 CYS A N 1
ATOM 1055 C CA . CYS A 1 140 ? -6.523 -7.07 -0.474 1 97.38 140 CYS A CA 1
ATOM 1056 C C . CYS A 1 140 ? -6.32 -5.922 0.507 1 97.38 140 CYS A C 1
ATOM 1058 O O . CYS A 1 140 ? -5.965 -6.145 1.666 1 97.38 140 CYS A O 1
ATOM 1060 N N . ALA A 1 141 ? -6.539 -4.688 0.045 1 96.75 141 ALA A N 1
ATOM 1061 C CA . ALA A 1 141 ? -6.422 -3.525 0.925 1 96.75 141 ALA A CA 1
ATOM 1062 C C . ALA A 1 141 ? -7.355 -3.654 2.127 1 96.75 141 ALA A C 1
ATOM 1064 O O . ALA A 1 141 ? -7.008 -3.242 3.236 1 96.75 141 ALA A O 1
ATOM 1065 N N . HIS A 1 142 ? -8.414 -4.305 1.93 1 95.25 142 HIS A N 1
ATOM 1066 C CA . HIS A 1 142 ? -9.445 -4.371 2.955 1 95.25 142 HIS A CA 1
ATOM 1067 C C . HIS A 1 142 ? -9.297 -5.633 3.803 1 95.25 142 HIS A C 1
ATOM 1069 O O . HIS A 1 142 ? -9.664 -5.637 4.98 1 95.25 142 HIS A O 1
ATOM 1075 N N . HIS A 1 143 ? -8.695 -6.68 3.215 1 95.81 143 HIS A N 1
ATOM 1076 C CA . HIS A 1 143 ? -8.898 -7.969 3.863 1 95.81 143 HIS A CA 1
ATOM 1077 C C . HIS A 1 143 ? -7.57 -8.609 4.25 1 95.81 143 HIS A C 1
ATOM 1079 O O . HIS A 1 143 ? -7.531 -9.531 5.07 1 95.81 143 HIS A O 1
ATOM 1085 N N . ALA A 1 144 ? -6.5 -8.195 3.559 1 96.88 144 ALA A N 1
ATOM 1086 C CA . ALA A 1 144 ? -5.215 -8.797 3.92 1 96.88 144 ALA A CA 1
ATOM 1087 C C . ALA A 1 144 ? -4.844 -8.469 5.363 1 96.88 144 ALA A C 1
ATOM 1089 O O . ALA A 1 144 ? -5.066 -7.352 5.832 1 96.88 144 ALA A O 1
ATOM 1090 N N . HIS A 1 145 ? -4.195 -9.352 6.027 1 95.06 145 HIS A N 1
ATOM 1091 C CA . HIS A 1 145 ? -3.873 -9.172 7.438 1 95.06 145 HIS A CA 1
ATOM 1092 C C . HIS A 1 145 ? -2.469 -8.602 7.613 1 95.06 145 HIS A C 1
ATOM 1094 O O . HIS A 1 145 ? -1.957 -8.531 8.734 1 95.06 145 HIS A O 1
ATOM 1100 N N . CYS A 1 146 ? -1.879 -8.289 6.586 1 97.25 146 CYS A N 1
ATOM 1101 C CA . CYS A 1 146 ? -0.583 -7.617 6.605 1 97.25 146 CYS A CA 1
ATOM 1102 C C . CYS A 1 146 ? -0.651 -6.277 5.883 1 97.25 146 CYS A C 1
ATOM 1104 O O . CYS A 1 146 ? -1.695 -5.914 5.34 1 97.25 146 CYS A O 1
ATOM 1106 N N . SER A 1 147 ? 0.413 -5.527 5.938 1 98.19 147 SER A N 1
ATOM 1107 C CA . SER A 1 147 ? 0.484 -4.281 5.184 1 98.19 147 SER A CA 1
ATOM 1108 C C . SER A 1 147 ? 0.418 -4.535 3.682 1 98.19 147 SER A C 1
ATOM 1110 O O . SER A 1 147 ? 0.929 -5.547 3.195 1 98.19 147 SER A O 1
ATOM 1112 N N . VAL A 1 148 ? -0.284 -3.664 2.969 1 98.69 148 VAL A N 1
ATOM 1113 C CA . VAL A 1 148 ? -0.497 -3.832 1.535 1 98.69 148 VAL A CA 1
ATOM 1114 C C . VAL A 1 148 ? 0.135 -2.666 0.778 1 98.69 148 VAL A C 1
ATOM 1116 O O . VAL A 1 148 ? -0.077 -1.502 1.129 1 98.69 148 VAL A O 1
ATOM 1119 N N . MET A 1 149 ? 0.952 -2.961 -0.181 1 98.75 149 MET A N 1
ATOM 1120 C CA . MET A 1 149 ? 1.51 -1.994 -1.123 1 98.75 149 MET A CA 1
ATOM 1121 C C . MET A 1 149 ? 0.796 -2.072 -2.469 1 98.75 149 MET A C 1
ATOM 1123 O O . MET A 1 149 ? 0.874 -3.088 -3.16 1 98.75 149 MET A O 1
ATOM 1127 N N . ILE A 1 150 ? 0.068 -1.076 -2.748 1 98.56 150 ILE A N 1
ATOM 1128 C CA . ILE A 1 150 ? -0.579 -0.948 -4.051 1 98.56 150 ILE A CA 1
ATOM 1129 C C . ILE A 1 150 ? 0.301 -0.12 -4.984 1 98.56 150 ILE A C 1
ATOM 1131 O O . ILE A 1 150 ? 0.465 1.086 -4.785 1 98.56 150 ILE A O 1
ATOM 1135 N N . VAL A 1 151 ? 0.826 -0.713 -5.984 1 98.44 151 VAL A N 1
ATOM 1136 C CA . VAL A 1 151 ? 1.771 -0.063 -6.887 1 98.44 151 VAL A CA 1
ATOM 1137 C C . VAL A 1 151 ? 1.025 0.519 -8.086 1 98.44 151 VAL A C 1
ATOM 1139 O O . VAL A 1 151 ? 0.254 -0.181 -8.742 1 98.44 151 VAL A O 1
ATOM 1142 N N . LYS A 1 152 ? 1.263 1.735 -8.305 1 95.69 152 LYS A N 1
ATOM 1143 C CA . LYS A 1 152 ? 0.573 2.432 -9.383 1 95.69 152 LYS A CA 1
ATOM 1144 C C . LYS A 1 152 ? 1.536 2.789 -10.516 1 95.69 152 LYS A C 1
ATOM 1146 O O . LYS A 1 152 ? 2.555 3.445 -10.281 1 95.69 152 LYS A O 1
ATOM 1151 N N . LYS A 1 153 ? 1.22 2.361 -11.602 1 91.75 153 LYS A N 1
ATOM 1152 C CA . LYS A 1 153 ? 1.953 2.725 -12.812 1 91.75 153 LYS A CA 1
ATOM 1153 C C . LYS A 1 153 ? 1.559 4.117 -13.297 1 91.75 153 LYS A C 1
ATOM 1155 O O . LYS A 1 153 ? 0.372 4.41 -13.453 1 91.75 153 LYS A O 1
ATOM 1160 N N . PRO A 1 154 ? 2.533 4.984 -13.383 1 86.12 154 PRO A N 1
ATOM 1161 C CA . PRO A 1 154 ? 2.193 6.316 -13.898 1 86.12 154 PRO A CA 1
ATOM 1162 C C . PRO A 1 154 ? 1.472 6.266 -15.242 1 86.12 154 PRO A C 1
ATOM 1164 O O . PRO A 1 154 ? 1.74 5.383 -16.062 1 86.12 154 PRO A O 1
ATOM 1167 N N . LYS A 1 155 ? 0.422 7.16 -15.289 1 75.12 155 LYS A N 1
ATOM 1168 C CA . LYS A 1 155 ? -0.284 7.254 -16.562 1 75.12 155 LYS A CA 1
ATOM 1169 C C . LYS A 1 155 ? 0.609 7.859 -17.641 1 75.12 155 LYS A C 1
ATOM 1171 O O . LYS A 1 155 ? 1.445 8.719 -17.359 1 75.12 155 LYS A O 1
ATOM 1176 N N . THR A 1 156 ? 0.738 7.043 -18.641 1 59.78 156 THR A N 1
ATOM 1177 C CA . THR A 1 156 ? 1.465 7.629 -19.766 1 59.78 156 THR A CA 1
ATOM 1178 C C . THR A 1 156 ? 0.785 8.914 -20.234 1 59.78 156 THR A C 1
ATOM 1180 O O . THR A 1 156 ? -0.437 8.945 -20.406 1 59.78 156 THR A O 1
ATOM 1183 N N . LYS A 1 157 ? 1.271 10.055 -19.734 1 51.47 157 LYS A N 1
ATOM 1184 C CA . LYS A 1 157 ? 0.753 11.305 -20.281 1 51.47 157 LYS A CA 1
ATOM 1185 C C . LYS A 1 157 ? 0.619 11.227 -21.797 1 51.47 157 LYS A C 1
ATOM 1187 O O . LYS A 1 157 ? 1.592 10.938 -22.5 1 51.47 157 LYS A O 1
ATOM 1192 N N . HIS A 1 158 ? -0.564 10.766 -22.391 1 37.22 158 HIS A N 1
ATOM 1193 C CA . HIS A 1 158 ? -0.748 11 -23.812 1 37.22 158 HIS A CA 1
ATOM 1194 C C . HIS A 1 158 ? -0.991 12.484 -24.109 1 37.22 158 HIS A C 1
ATOM 1196 O O . HIS A 1 158 ? -1.566 13.195 -23.281 1 37.22 158 HIS A O 1
ATOM 1202 N N . MET B 1 1 ? 20.859 7.148 -8.469 1 53.41 1 MET B N 1
ATOM 1203 C CA . MET B 1 1 ? 19.438 7.363 -8.727 1 53.41 1 MET B CA 1
ATOM 1204 C C . MET B 1 1 ? 18.859 8.438 -7.812 1 53.41 1 MET B C 1
ATOM 1206 O O . MET B 1 1 ? 19.359 8.641 -6.703 1 53.41 1 MET B O 1
ATOM 1210 N N . ALA B 1 2 ? 18.078 9.375 -8.438 1 64.31 2 ALA B N 1
ATOM 1211 C CA . ALA B 1 2 ? 17.531 10.477 -7.637 1 64.31 2 ALA B CA 1
ATOM 1212 C C . ALA B 1 2 ? 16.812 9.945 -6.406 1 64.31 2 ALA B C 1
ATOM 1214 O O . ALA B 1 2 ? 16.203 8.867 -6.445 1 64.31 2 ALA B O 1
ATOM 1215 N N . THR B 1 3 ? 17.094 10.461 -5.246 1 79.19 3 THR B N 1
ATOM 1216 C CA . THR B 1 3 ? 16.484 10.055 -3.984 1 79.19 3 THR B CA 1
ATOM 1217 C C . THR B 1 3 ? 14.961 10.047 -4.094 1 79.19 3 THR B C 1
ATOM 1219 O O . THR B 1 3 ? 14.367 11 -4.605 1 79.19 3 THR B O 1
ATOM 1222 N N . GLN B 1 4 ? 14.328 8.945 -3.877 1 91.69 4 GLN B N 1
ATOM 1223 C CA . GLN B 1 4 ? 12.875 8.797 -3.916 1 91.69 4 GLN B CA 1
ATOM 1224 C C . GLN B 1 4 ? 12.227 9.414 -2.682 1 91.69 4 GLN B C 1
ATOM 1226 O O . GLN B 1 4 ? 12.852 9.484 -1.617 1 91.69 4 GLN B O 1
ATOM 1231 N N . VAL B 1 5 ? 11.086 9.984 -2.869 1 96.56 5 VAL B N 1
ATOM 1232 C CA . VAL B 1 5 ? 10.375 10.656 -1.781 1 96.56 5 VAL B CA 1
ATOM 1233 C C . VAL B 1 5 ? 9.266 9.742 -1.255 1 96.56 5 VAL B C 1
ATOM 1235 O O . VAL B 1 5 ? 8.508 9.164 -2.035 1 96.56 5 VAL B O 1
ATOM 1238 N N . MET B 1 6 ? 9.211 9.578 0.03 1 97.5 6 MET B N 1
ATOM 1239 C CA . MET B 1 6 ? 8.141 8.898 0.741 1 97.5 6 MET B CA 1
ATOM 1240 C C . MET B 1 6 ? 7.375 9.867 1.637 1 97.5 6 MET B C 1
ATOM 1242 O O . MET B 1 6 ? 7.973 10.562 2.459 1 97.5 6 MET B O 1
ATOM 1246 N N . VAL B 1 7 ? 6.094 10 1.387 1 98.75 7 VAL B N 1
ATOM 1247 C CA . VAL B 1 7 ? 5.223 10.781 2.254 1 98.75 7 VAL B CA 1
ATOM 1248 C C . VAL B 1 7 ? 4.461 9.859 3.199 1 98.75 7 VAL B C 1
ATOM 1250 O O . VAL B 1 7 ? 3.941 8.82 2.779 1 98.75 7 VAL B O 1
ATOM 1253 N N . ILE B 1 8 ? 4.41 10.18 4.453 1 98.88 8 ILE B N 1
ATOM 1254 C CA . ILE B 1 8 ? 3.615 9.406 5.402 1 98.88 8 ILE B CA 1
ATOM 1255 C C . ILE B 1 8 ? 2.611 10.32 6.102 1 98.88 8 ILE B C 1
ATOM 1257 O O . ILE B 1 8 ? 2.979 11.391 6.602 1 98.88 8 ILE B O 1
ATOM 1261 N N . GLY B 1 9 ? 1.302 9.969 6.012 1 98.62 9 GLY B N 1
ATOM 1262 C CA . GLY B 1 9 ? 0.276 10.664 6.77 1 98.62 9 GLY B CA 1
ATOM 1263 C C . GLY B 1 9 ? 0.299 10.336 8.25 1 98.62 9 GLY B C 1
ATOM 1264 O O . GLY B 1 9 ? 0.207 9.164 8.633 1 98.62 9 GLY B O 1
ATOM 1265 N N . ILE B 1 10 ? 0.35 11.383 9.07 1 98.19 10 ILE B N 1
ATOM 1266 C CA . ILE B 1 10 ? 0.391 11.18 10.516 1 98.19 10 ILE B CA 1
ATOM 1267 C C . ILE B 1 10 ? -0.705 12.008 11.188 1 98.19 10 ILE B C 1
ATOM 1269 O O . ILE B 1 10 ? -0.918 13.164 10.828 1 98.19 10 ILE B O 1
ATOM 1273 N N . ASP B 1 11 ? -1.443 11.367 12.039 1 96.38 11 ASP B N 1
ATOM 1274 C CA . ASP B 1 11 ? -2.408 12.047 12.891 1 96.38 11 ASP B CA 1
ATOM 1275 C C . ASP B 1 11 ? -2.189 11.695 14.359 1 96.38 11 ASP B C 1
ATOM 1277 O O . ASP B 1 11 ? -1.091 11.297 14.75 1 96.38 11 ASP B O 1
ATOM 1281 N N . ASP B 1 12 ? -3.176 11.914 15.195 1 94.44 12 ASP B N 1
ATOM 1282 C CA . ASP B 1 12 ? -2.988 11.68 16.625 1 94.44 12 ASP B CA 1
ATOM 1283 C C . ASP B 1 12 ? -3.371 10.258 17 1 94.44 12 ASP B C 1
ATOM 1285 O O . ASP B 1 12 ? -3.41 9.914 18.188 1 94.44 12 ASP B O 1
ATOM 1289 N N . GLY B 1 13 ? -3.674 9.414 16.062 1 93.38 13 GLY B N 1
ATOM 1290 C CA . GLY B 1 13 ? -4.117 8.055 16.328 1 93.38 13 GLY B CA 1
ATOM 1291 C C . GLY B 1 13 ? -2.973 7.062 16.406 1 93.38 13 GLY B C 1
ATOM 1292 O O . GLY B 1 13 ? -1.87 7.336 15.93 1 93.38 13 GLY B O 1
ATOM 1293 N N . GLU B 1 14 ? -3.184 5.898 16.953 1 93.88 14 GLU B N 1
ATOM 1294 C CA . GLU B 1 14 ? -2.189 4.848 17.156 1 93.88 14 GLU B CA 1
ATOM 1295 C C . GLU B 1 14 ? -1.807 4.195 15.82 1 93.88 14 GLU B C 1
ATOM 1297 O O . GLU B 1 14 ? -0.655 3.803 15.625 1 93.88 14 GLU B O 1
ATOM 1302 N N . HIS B 1 15 ? -2.727 4.121 14.938 1 95.12 15 HIS B N 1
ATOM 1303 C CA . HIS B 1 15 ? -2.471 3.422 13.68 1 95.12 15 HIS B CA 1
ATOM 1304 C C . HIS B 1 15 ? -1.484 4.195 12.812 1 95.12 15 HIS B C 1
ATOM 1306 O O . HIS B 1 15 ? -0.626 3.596 12.156 1 95.12 15 HIS B O 1
ATOM 1312 N N . SER B 1 16 ? -1.627 5.539 12.805 1 97.06 16 SER B N 1
ATOM 1313 C CA . SER B 1 16 ? -0.693 6.324 12.008 1 97.06 16 SER B CA 1
ATOM 1314 C C . SER B 1 16 ? 0.709 6.293 12.602 1 97.06 16 SER B C 1
ATOM 1316 O O . SER B 1 16 ? 1.701 6.262 11.875 1 97.06 16 SER B O 1
ATOM 1318 N N . PHE B 1 17 ? 0.88 6.234 13.898 1 97.62 17 PHE B N 1
ATOM 1319 C CA . PHE B 1 17 ? 2.197 6.164 14.516 1 97.62 17 PHE B CA 1
ATOM 1320 C C . PHE B 1 17 ? 2.797 4.77 14.359 1 97.62 17 PHE B C 1
ATOM 1322 O O . PHE B 1 17 ? 4.012 4.625 14.203 1 97.62 17 PHE B O 1
ATOM 1329 N N . TYR B 1 18 ? 1.925 3.766 14.484 1 97.56 18 TYR B N 1
ATOM 1330 C CA . TYR B 1 18 ? 2.422 2.432 14.164 1 97.56 18 TYR B CA 1
ATOM 1331 C C . TYR B 1 18 ? 2.953 2.379 12.734 1 97.56 18 TYR B C 1
ATOM 1333 O O . TYR B 1 18 ? 4.008 1.796 12.484 1 97.56 18 TYR B O 1
ATOM 1341 N N . ALA B 1 19 ? 2.189 3.016 11.828 1 98.38 19 ALA B N 1
ATOM 1342 C CA . ALA B 1 19 ? 2.621 3.039 10.43 1 98.38 19 ALA B CA 1
ATOM 1343 C C . ALA B 1 19 ? 3.986 3.703 10.289 1 98.38 19 ALA B C 1
ATOM 1345 O O . ALA B 1 19 ? 4.848 3.221 9.555 1 98.38 19 ALA B O 1
ATOM 1346 N N . LEU B 1 20 ? 4.188 4.789 11 1 98.44 20 LEU B N 1
ATOM 1347 C CA . LEU B 1 20 ? 5.477 5.465 10.977 1 98.44 20 LEU B CA 1
ATOM 1348 C C . LEU B 1 20 ? 6.578 4.559 11.516 1 98.44 20 LEU B C 1
ATOM 1350 O O . LEU B 1 20 ? 7.598 4.352 10.859 1 98.44 20 LEU B O 1
ATOM 1354 N N . GLU B 1 21 ? 6.379 4.016 12.633 1 98.19 21 GLU B N 1
ATOM 1355 C CA . GLU B 1 21 ? 7.387 3.145 13.242 1 98.19 21 GLU B CA 1
ATOM 1356 C C . GLU B 1 21 ? 7.691 1.949 12.344 1 98.19 21 GLU B C 1
ATOM 1358 O O . GLU B 1 21 ? 8.859 1.623 12.109 1 98.19 21 GLU B O 1
ATOM 1363 N N . TRP B 1 22 ? 6.66 1.32 11.914 1 97.19 22 TRP B N 1
ATOM 1364 C CA . TRP B 1 22 ? 6.754 0.174 11.016 1 97.19 22 TRP B CA 1
ATOM 1365 C C . TRP B 1 22 ? 7.574 0.519 9.773 1 97.19 22 TRP B C 1
ATOM 1367 O O . TRP B 1 22 ? 8.461 -0.245 9.375 1 97.19 22 TRP B O 1
ATOM 1377 N N . THR B 1 23 ? 7.316 1.675 9.188 1 96.81 23 THR B N 1
ATOM 1378 C CA . THR B 1 23 ? 8.008 2.145 7.996 1 96.81 23 THR B CA 1
ATOM 1379 C C . THR B 1 23 ? 9.477 2.424 8.297 1 96.81 23 THR B C 1
ATOM 1381 O O . THR B 1 23 ? 10.359 2.008 7.539 1 96.81 23 THR B O 1
ATOM 1384 N N . LEU B 1 24 ? 9.75 3.072 9.414 1 95.94 24 LEU B N 1
ATOM 1385 C CA . LEU B 1 24 ? 11.117 3.369 9.812 1 95.94 24 LEU B CA 1
ATOM 1386 C C . LEU B 1 24 ? 11.922 2.086 10 1 95.94 24 LEU B C 1
ATOM 1388 O O . LEU B 1 24 ? 13.039 1.965 9.5 1 95.94 24 LEU B O 1
ATOM 1392 N N . ASP B 1 25 ? 11.359 1.126 10.648 1 93.94 25 ASP B N 1
ATOM 1393 C CA . ASP B 1 25 ? 12.039 -0.115 11 1 93.94 25 ASP B CA 1
ATOM 1394 C C . ASP B 1 25 ? 12.391 -0.917 9.75 1 93.94 25 ASP B C 1
ATOM 1396 O O . ASP B 1 25 ? 13.406 -1.626 9.727 1 93.94 25 ASP B O 1
ATOM 1400 N N . ARG B 1 26 ? 11.672 -0.676 8.742 1 91.56 26 ARG B N 1
ATOM 1401 C CA . ARG B 1 26 ? 11.812 -1.597 7.621 1 91.56 26 ARG B CA 1
ATOM 1402 C C . ARG B 1 26 ? 12.508 -0.922 6.445 1 91.56 26 ARG B C 1
ATOM 1404 O O . ARG B 1 26 ? 13.242 -1.57 5.699 1 91.56 26 ARG B O 1
ATOM 1411 N N . PHE B 1 27 ? 12.367 0.387 6.34 1 91.19 27 PHE B N 1
ATOM 1412 C CA . PHE B 1 27 ? 12.828 1.019 5.109 1 91.19 27 PHE B CA 1
ATOM 1413 C C . PHE B 1 27 ? 13.891 2.068 5.402 1 91.19 27 PHE B C 1
ATOM 1415 O O . PHE B 1 27 ? 14.516 2.6 4.484 1 91.19 27 PHE B O 1
ATOM 1422 N N . PHE B 1 28 ? 14.148 2.348 6.652 1 91.62 28 PHE B N 1
ATOM 1423 C CA . PHE B 1 28 ? 15.133 3.383 6.961 1 91.62 28 PHE B CA 1
ATOM 1424 C C . PHE B 1 28 ? 16.234 2.834 7.855 1 91.62 28 PHE B C 1
ATOM 1426 O O . PHE B 1 28 ? 17.422 2.951 7.535 1 91.62 28 PHE B O 1
ATOM 1433 N N . VAL B 1 29 ? 15.883 2.148 8.945 1 90.44 29 VAL B N 1
ATOM 1434 C CA . VAL B 1 29 ? 16.844 1.696 9.945 1 90.44 29 VAL B CA 1
ATOM 1435 C C . VAL B 1 29 ? 17.875 0.774 9.289 1 90.44 29 VAL B C 1
ATOM 1437 O O . VAL B 1 29 ? 19.078 0.943 9.484 1 90.44 29 VAL B O 1
ATOM 1440 N N . PRO B 1 30 ? 17.406 -0.144 8.477 1 84.31 30 PRO B N 1
ATOM 1441 C CA . PRO B 1 30 ? 18.406 -1.04 7.871 1 84.31 30 PRO B CA 1
ATOM 1442 C C . PRO B 1 30 ? 19.328 -0.323 6.895 1 84.31 30 PRO B C 1
ATOM 1444 O O . PRO B 1 30 ? 20.359 -0.872 6.504 1 84.31 30 PRO B O 1
ATOM 1447 N N . PHE B 1 31 ? 18.984 0.946 6.582 1 80.88 31 PHE B N 1
ATOM 1448 C CA . PHE B 1 31 ? 19.734 1.673 5.57 1 80.88 31 PHE B CA 1
ATOM 1449 C C . PHE B 1 31 ? 20.25 2.996 6.121 1 80.88 31 PHE B C 1
ATOM 1451 O O . PHE B 1 31 ? 20.406 3.967 5.379 1 80.88 31 PHE B O 1
ATOM 1458 N N . ALA B 1 32 ? 20.422 3.1 7.293 1 73.19 32 ALA B N 1
ATOM 1459 C CA . ALA B 1 32 ? 20.672 4.328 8.047 1 73.19 32 ALA B CA 1
ATOM 1460 C C . ALA B 1 32 ? 21.797 5.141 7.426 1 73.19 32 ALA B C 1
ATOM 1462 O O . ALA B 1 32 ? 21.75 6.371 7.414 1 73.19 32 ALA B O 1
ATOM 1463 N N . SER B 1 33 ? 22.719 4.504 6.758 1 76.06 33 SER B N 1
ATOM 1464 C CA . SER B 1 33 ? 23.844 5.258 6.227 1 76.06 33 SER B CA 1
ATOM 1465 C C . SER B 1 33 ? 23.516 5.848 4.855 1 76.06 33 SER B C 1
ATOM 1467 O O . SER B 1 33 ? 24.078 6.871 4.469 1 76.06 33 SER B O 1
ATOM 1469 N N . ASN B 1 34 ? 22.5 5.262 4.168 1 78.69 34 ASN B N 1
ATOM 1470 C CA . ASN B 1 34 ? 22.062 5.691 2.844 1 78.69 34 ASN B CA 1
ATOM 1471 C C . ASN B 1 34 ? 20.594 5.359 2.598 1 78.69 34 ASN B C 1
ATOM 1473 O O . ASN B 1 34 ? 20.281 4.441 1.839 1 78.69 34 ASN B O 1
ATOM 1477 N N . PRO B 1 35 ? 19.797 6.176 3.25 1 78.5 35 PRO B N 1
ATOM 1478 C CA . PRO B 1 35 ? 18.375 5.844 3.082 1 78.5 35 PRO B CA 1
ATOM 1479 C C . PRO B 1 35 ? 17.906 5.98 1.638 1 78.5 35 PRO B C 1
ATOM 1481 O O . PRO B 1 35 ? 18.281 6.934 0.95 1 78.5 35 PRO B O 1
ATOM 1484 N N . PRO B 1 36 ? 17.156 5.035 1.219 1 81.88 36 PRO B N 1
ATOM 1485 C CA . PRO B 1 36 ? 16.688 5.066 -0.17 1 81.88 36 PRO B CA 1
ATOM 1486 C C . PRO B 1 36 ? 15.594 6.105 -0.402 1 81.88 36 PRO B C 1
ATOM 1488 O O . PRO B 1 36 ? 15.273 6.426 -1.55 1 81.88 36 PRO B O 1
ATOM 1491 N N . PHE B 1 37 ? 15.055 6.664 0.706 1 91.56 37 PHE B N 1
ATOM 1492 C CA . PHE B 1 37 ? 13.938 7.59 0.584 1 91.56 37 PHE B CA 1
ATOM 1493 C C . PHE B 1 37 ? 14.172 8.836 1.429 1 91.56 37 PHE B C 1
ATOM 1495 O O . PHE B 1 37 ? 14.75 8.758 2.516 1 91.56 37 PHE B O 1
ATOM 1502 N N . ARG B 1 38 ? 13.805 9.945 0.902 1 94.44 38 ARG B N 1
ATOM 1503 C CA . ARG B 1 38 ? 13.539 11.117 1.731 1 94.44 38 ARG B CA 1
ATOM 1504 C C . ARG B 1 38 ? 12.148 11.039 2.361 1 94.44 38 ARG B C 1
ATOM 1506 O O . ARG B 1 38 ? 11.164 10.805 1.667 1 94.44 38 ARG B O 1
ATOM 1513 N N . LEU B 1 39 ? 12.094 11.25 3.637 1 96.94 39 LEU B N 1
ATOM 1514 C CA . LEU B 1 39 ? 10.836 11.055 4.355 1 96.94 39 LEU B CA 1
ATOM 1515 C C . LEU B 1 39 ? 10.172 12.391 4.648 1 96.94 39 LEU B C 1
ATOM 1517 O O . LEU B 1 39 ? 10.805 13.312 5.172 1 96.94 39 LEU B O 1
ATOM 1521 N N . ILE B 1 40 ? 8.922 12.492 4.312 1 98.56 40 ILE B N 1
ATOM 1522 C CA . ILE B 1 40 ? 8.094 13.648 4.648 1 98.56 40 ILE B CA 1
ATOM 1523 C C . ILE B 1 40 ? 6.957 13.211 5.574 1 98.56 40 ILE B C 1
ATOM 1525 O O . ILE B 1 40 ? 6.148 12.352 5.215 1 98.56 40 ILE B O 1
ATOM 1529 N N . LEU B 1 41 ? 6.945 13.758 6.742 1 98.81 41 LEU B N 1
ATOM 1530 C CA . LEU B 1 41 ? 5.836 13.609 7.68 1 98.81 41 LEU B CA 1
ATOM 1531 C C . LEU B 1 41 ? 4.746 14.641 7.402 1 98.81 41 LEU B C 1
ATOM 1533 O O . LEU B 1 41 ? 5.012 15.844 7.414 1 98.81 41 LEU B O 1
ATOM 1537 N N . LEU B 1 42 ? 3.539 14.211 7.141 1 98.88 42 LEU B N 1
ATOM 1538 C CA . LEU B 1 42 ? 2.467 15.133 6.793 1 98.88 42 LEU B CA 1
ATOM 1539 C C . LEU B 1 42 ? 1.292 14.992 7.754 1 98.88 42 LEU B C 1
ATOM 1541 O O . LEU B 1 42 ? 0.734 13.906 7.902 1 98.88 42 LEU B O 1
ATOM 1545 N N . HIS B 1 43 ? 0.976 16 8.438 1 98.69 43 HIS B N 1
ATOM 1546 C CA . HIS B 1 43 ? -0.225 16.094 9.258 1 98.69 43 HIS B CA 1
ATOM 1547 C C . HIS B 1 43 ? -1.244 17.047 8.648 1 98.69 43 HIS B C 1
ATOM 1549 O O . HIS B 1 43 ? -0.926 18.203 8.375 1 98.69 43 HIS B O 1
ATOM 1555 N N . SER B 1 44 ? -2.416 16.5 8.383 1 98.19 44 SER B N 1
ATOM 1556 C CA . SER B 1 44 ? -3.539 17.328 7.969 1 98.19 44 SER B CA 1
ATOM 1557 C C . SER B 1 44 ? -4.293 17.891 9.172 1 98.19 44 SER B C 1
ATOM 1559 O O . SER B 1 44 ? -4.902 17.125 9.93 1 98.19 44 SER B O 1
ATOM 1561 N N . LYS B 1 45 ? -4.238 19.078 9.375 1 97.12 45 LYS B N 1
ATOM 1562 C CA . LYS B 1 45 ? -4.977 19.75 10.445 1 97.12 45 LYS B CA 1
ATOM 1563 C C . LYS B 1 45 ? -6.379 20.141 9.984 1 97.12 45 LYS B C 1
ATOM 1565 O O . LYS B 1 45 ? -6.531 20.891 9.008 1 97.12 45 LYS B O 1
ATOM 1570 N N . PRO B 1 46 ? -7.391 19.625 10.656 1 93 46 PRO B N 1
ATOM 1571 C CA . PRO B 1 46 ? -8.734 20.062 10.25 1 93 46 PRO B CA 1
ATOM 1572 C C . PRO B 1 46 ? -8.93 21.562 10.352 1 93 46 PRO B C 1
ATOM 1574 O O . PRO B 1 46 ? -8.273 22.234 11.164 1 93 46 PRO B O 1
ATOM 1577 N N . SER B 1 47 ? -9.789 22.062 9.492 1 91.69 47 SER B N 1
ATOM 1578 C CA . SER B 1 47 ? -10.203 23.453 9.672 1 91.69 47 SER B CA 1
ATOM 1579 C C . SER B 1 47 ? -11.109 23.609 10.891 1 91.69 47 SER B C 1
ATOM 1581 O O . SER B 1 47 ? -11.938 22.734 11.164 1 91.69 47 SER B O 1
ATOM 1583 N N . PRO B 1 48 ? -10.898 24.734 11.547 1 88.88 48 PRO B N 1
ATOM 1584 C CA . PRO B 1 48 ? -11.766 24.938 12.711 1 88.88 48 PRO B CA 1
ATOM 1585 C C . PRO B 1 48 ? -13.25 24.828 12.367 1 88.88 48 PRO B C 1
ATOM 1587 O O . PRO B 1 48 ? -14.031 24.281 13.156 1 88.88 48 PRO B O 1
ATOM 1590 N N . SER B 1 49 ? -13.672 25.344 11.234 1 86.5 49 SER B N 1
ATOM 1591 C CA . SER B 1 49 ? -15.07 25.312 10.82 1 86.5 49 SER B CA 1
ATOM 1592 C C . SER B 1 49 ? -15.562 23.891 10.641 1 86.5 49 SER B C 1
ATOM 1594 O O . SER B 1 49 ? -16.75 23.609 10.844 1 86.5 49 SER B O 1
ATOM 1596 N N . SER B 1 50 ? -14.625 23.016 10.289 1 84.25 50 SER B N 1
ATOM 1597 C CA . SER B 1 50 ? -15.016 21.625 10.062 1 84.25 50 SER B CA 1
ATOM 1598 C C . SER B 1 50 ? -15.234 20.891 11.391 1 84.25 50 SER B C 1
ATOM 1600 O O . SER B 1 50 ? -15.898 19.859 11.43 1 84.25 50 SER B O 1
ATOM 1602 N N . VAL B 1 51 ? -14.727 21.484 12.375 1 80.25 51 VAL B N 1
ATOM 1603 C CA . VAL B 1 51 ? -14.805 20.844 13.688 1 80.25 51 VAL B CA 1
ATOM 1604 C C . VAL B 1 51 ? -15.992 21.406 14.461 1 80.25 51 VAL B C 1
ATOM 1606 O O . VAL B 1 51 ? -16.656 20.672 15.211 1 80.25 51 VAL B O 1
ATOM 1609 N N . VAL B 1 52 ? -16.219 22.75 14.266 1 79.5 52 VAL B N 1
ATOM 1610 C CA . VAL B 1 52 ? -17.266 23.438 15.023 1 79.5 52 VAL B CA 1
ATOM 1611 C C . VAL B 1 52 ? -18.609 23.297 14.312 1 79.5 52 VAL B C 1
ATOM 1613 O O . VAL B 1 52 ? -18.734 23.609 13.125 1 79.5 52 VAL B O 1
ATOM 1616 N N . GLY B 1 53 ? -19.25 22.156 14.312 1 69 53 GLY B N 1
ATOM 1617 C CA . GLY B 1 53 ? -20.578 21.969 13.734 1 69 53 GLY B CA 1
ATOM 1618 C C . GLY B 1 53 ? -21.5 23.141 13.984 1 69 53 GLY B C 1
ATOM 1619 O O . GLY B 1 53 ? -22.656 23.125 13.531 1 69 53 GLY B O 1
ATOM 1620 N N . LEU B 1 54 ? -21.219 23.984 14.859 1 63.44 54 LEU B N 1
ATOM 1621 C CA . LEU B 1 54 ? -22.188 24.984 15.305 1 63.44 54 LEU B CA 1
ATOM 1622 C C . LEU B 1 54 ? -22.188 26.188 14.367 1 63.44 54 LEU B C 1
ATOM 1624 O O . LEU B 1 54 ? -21.125 26.656 13.953 1 63.44 54 LEU B O 1
ATOM 1628 N N . VAL B 1 55 ? -23.359 26.281 13.688 1 65.56 55 VAL B N 1
ATOM 1629 C CA . VAL B 1 55 ? -23.656 27.453 12.875 1 65.56 55 VAL B CA 1
ATOM 1630 C C . VAL B 1 55 ? -24.406 28.5 13.711 1 65.56 55 VAL B C 1
ATOM 1632 O O . VAL B 1 55 ? -25.266 28.141 14.523 1 65.56 55 VAL B O 1
ATOM 1635 N N . GLY B 1 56 ? -23.656 29.719 13.992 1 64.81 56 GLY B N 1
ATOM 1636 C CA . GLY B 1 56 ? -24.344 30.828 14.625 1 64.81 56 GLY B CA 1
ATOM 1637 C C . GLY B 1 56 ? -23.422 31.734 15.422 1 64.81 56 GLY B C 1
ATOM 1638 O O . GLY B 1 56 ? -22.188 31.562 15.391 1 64.81 56 GLY B O 1
ATOM 1639 N N . PRO B 1 57 ? -24.062 32.781 16.078 1 66.19 57 PRO B N 1
ATOM 1640 C CA . PRO B 1 57 ? -23.312 33.812 16.812 1 66.19 57 PRO B CA 1
ATOM 1641 C C . PRO B 1 57 ? -22.359 33.219 17.844 1 66.19 57 PRO B C 1
ATOM 1643 O O . PRO B 1 57 ? -21.266 33.719 18.031 1 66.19 57 PRO B O 1
ATOM 1646 N N . GLY B 1 58 ? -22.672 32.125 18.453 1 68.38 58 GLY B N 1
ATOM 1647 C CA . GLY B 1 58 ? -21.828 31.516 19.469 1 68.38 58 GLY B CA 1
ATOM 1648 C C . GLY B 1 58 ? -20.625 30.797 18.875 1 68.38 58 GLY B C 1
ATOM 1649 O O . GLY B 1 58 ? -19.609 30.641 19.562 1 68.38 58 GLY B O 1
ATOM 1650 N N . ALA B 1 59 ? -20.656 30.547 17.625 1 70.06 59 ALA B N 1
ATOM 1651 C CA . ALA B 1 59 ? -19.547 29.859 16.969 1 70.06 59 ALA B CA 1
ATOM 1652 C C . ALA B 1 59 ? -18.344 30.781 16.812 1 70.06 59 ALA B C 1
ATOM 1654 O O . ALA B 1 59 ? -17.188 30.344 16.984 1 70.06 59 ALA B O 1
ATOM 1655 N N . ALA B 1 60 ? -18.641 31.969 16.562 1 77.06 60 ALA B N 1
ATOM 1656 C CA . ALA B 1 60 ? -17.562 32.938 16.344 1 77.06 60 ALA B CA 1
ATOM 1657 C C . ALA B 1 60 ? -16.734 33.125 17.609 1 77.06 60 ALA B C 1
ATOM 1659 O O . ALA B 1 60 ? -15.531 33.375 17.531 1 77.06 60 ALA B O 1
ATOM 1660 N N . ASP B 1 61 ? -17.375 32.938 18.766 1 82.81 61 ASP B N 1
ATOM 1661 C CA . ASP B 1 61 ? -16.688 33.125 20.031 1 82.81 61 ASP B CA 1
ATOM 1662 C C . ASP B 1 61 ? -15.781 31.953 20.375 1 82.81 61 ASP B C 1
ATOM 1664 O O . ASP B 1 61 ? -14.773 32.125 21.062 1 82.81 61 ASP B O 1
ATOM 1668 N N . VAL B 1 62 ? -16.109 30.781 19.797 1 86.06 62 VAL B N 1
ATOM 1669 C CA . VAL B 1 62 ? -15.406 29.562 20.188 1 86.06 62 VAL B CA 1
ATOM 1670 C C . VAL B 1 62 ? -14.312 29.25 19.156 1 86.06 62 VAL B C 1
ATOM 1672 O O . VAL B 1 62 ? -13.359 28.531 19.469 1 86.06 62 VAL B O 1
ATOM 1675 N N . MET B 1 63 ? -14.336 29.859 18.016 1 87.94 63 MET B N 1
ATOM 1676 C CA . MET B 1 63 ? -13.492 29.516 16.875 1 87.94 63 MET B CA 1
ATOM 1677 C C . MET B 1 63 ? -12.016 29.734 17.203 1 87.94 63 MET B C 1
ATOM 1679 O O . MET B 1 63 ? -11.172 28.891 16.906 1 87.94 63 MET B O 1
ATOM 1683 N N . PRO B 1 64 ? -11.656 30.828 17.875 1 89.25 64 PRO B N 1
ATOM 1684 C CA . PRO B 1 64 ? -10.242 31.031 18.188 1 89.25 64 PRO B CA 1
ATOM 1685 C C . PRO B 1 64 ? -9.68 29.969 19.141 1 89.25 64 PRO B C 1
ATOM 1687 O O . PRO B 1 64 ? -8.516 29.594 19.016 1 89.25 64 PRO B O 1
ATOM 1690 N N . TYR B 1 65 ? -10.5 29.5 20.016 1 90.94 65 TYR B N 1
ATOM 1691 C CA . TYR B 1 65 ? -10.062 28.469 20.953 1 90.94 65 TYR B CA 1
ATOM 1692 C C . TYR B 1 65 ? -9.891 27.125 20.25 1 90.94 65 TYR B C 1
ATOM 1694 O O . TYR B 1 65 ? -8.953 26.391 20.547 1 90.94 65 TYR B O 1
ATOM 1702 N N . VAL B 1 66 ? -10.766 26.891 19.344 1 91.12 66 VAL B N 1
ATOM 1703 C CA . VAL B 1 66 ? -10.672 25.672 18.562 1 91.12 66 VAL B CA 1
ATOM 1704 C C . VAL B 1 66 ? -9.406 25.688 17.703 1 91.12 66 VAL B C 1
ATOM 1706 O O . VAL B 1 66 ? -8.688 24.688 17.625 1 91.12 66 VAL B O 1
ATOM 1709 N N . GLU B 1 67 ? -9.148 26.797 17.094 1 93 67 GLU B N 1
ATOM 1710 C CA . GLU B 1 67 ? -7.953 26.953 16.281 1 93 67 GLU B CA 1
ATOM 1711 C C . GLU B 1 67 ? -6.688 26.719 17.109 1 93 67 GLU B C 1
ATOM 1713 O O . GLU B 1 67 ? -5.77 26.031 16.656 1 93 67 GLU B O 1
ATOM 1718 N N . ILE B 1 68 ? -6.637 27.297 18.266 1 94.88 68 ILE B N 1
ATOM 1719 C CA . ILE B 1 68 ? -5.484 27.141 19.156 1 94.88 68 ILE B CA 1
ATOM 1720 C C . ILE B 1 68 ? -5.309 25.672 19.531 1 94.88 68 ILE B C 1
ATOM 1722 O O . ILE B 1 68 ? -4.191 25.156 19.516 1 94.88 68 ILE B O 1
ATOM 1726 N N . ASP B 1 69 ? -6.391 25 19.812 1 94.56 69 ASP B N 1
ATOM 1727 C CA . ASP B 1 69 ? -6.332 23.594 20.188 1 94.56 69 ASP B CA 1
ATOM 1728 C C . ASP B 1 69 ? -5.82 22.734 19.031 1 94.56 69 ASP B C 1
ATOM 1730 O O . ASP B 1 69 ? -4.992 21.844 19.234 1 94.56 69 ASP B O 1
ATOM 1734 N N . LEU B 1 70 ? -6.328 23.031 17.906 1 94.88 70 LEU B N 1
ATOM 1735 C CA . LEU B 1 70 ? -5.91 22.281 16.734 1 94.88 70 LEU B CA 1
ATOM 1736 C C . LEU B 1 70 ? -4.43 22.5 16.453 1 94.88 70 LEU B C 1
ATOM 1738 O O . LEU B 1 70 ? -3.729 21.562 16.047 1 94.88 70 LEU B O 1
ATOM 1742 N N . LYS B 1 71 ? -3.955 23.672 16.641 1 96.94 71 LYS B N 1
ATOM 1743 C CA . LYS B 1 71 ? -2.537 23.969 16.469 1 96.94 71 LYS B CA 1
ATOM 1744 C C . LYS B 1 71 ? -1.686 23.219 17.484 1 96.94 71 LYS B C 1
ATOM 1746 O O . LYS B 1 71 ? -0.617 22.703 17.156 1 96.94 71 LYS B O 1
ATOM 1751 N N . LYS B 1 72 ? -2.17 23.172 18.688 1 97.56 72 LYS B N 1
ATOM 1752 C CA . LYS B 1 72 ? -1.455 22.453 19.734 1 97.56 72 LYS B CA 1
ATOM 1753 C C . LYS B 1 72 ? -1.38 20.969 19.438 1 97.56 72 LYS B C 1
ATOM 1755 O O . LYS B 1 72 ? -0.33 20.344 19.609 1 97.56 72 LYS B O 1
ATOM 1760 N N . ILE B 1 73 ? -2.447 20.438 19.031 1 96.75 73 ILE B N 1
ATOM 1761 C CA . ILE B 1 73 ? -2.492 19.016 18.688 1 96.75 73 ILE B CA 1
ATOM 1762 C C . ILE B 1 73 ? -1.52 18.734 17.547 1 96.75 73 ILE B C 1
ATOM 1764 O O . ILE B 1 73 ? -0.733 17.781 17.609 1 96.75 73 ILE B O 1
ATOM 1768 N N . ALA B 1 74 ? -1.603 19.594 16.531 1 98.25 74 ALA B N 1
ATOM 1769 C CA . ALA B 1 74 ? -0.716 19.422 15.375 1 98.25 74 ALA B CA 1
ATOM 1770 C C . ALA B 1 74 ? 0.748 19.453 15.805 1 98.25 74 ALA B C 1
ATOM 1772 O O . ALA B 1 74 ? 1.549 18.625 15.367 1 98.25 74 ALA B O 1
ATOM 1773 N N . ALA B 1 75 ? 1.09 20.391 16.641 1 98.38 75 ALA B N 1
ATOM 1774 C CA . ALA B 1 75 ? 2.461 20.516 17.125 1 98.38 75 ALA B CA 1
ATOM 1775 C C . ALA B 1 75 ? 2.889 19.266 17.891 1 98.38 75 ALA B C 1
ATOM 1777 O O . ALA B 1 75 ? 3.998 18.766 17.688 1 98.38 75 ALA B O 1
ATOM 1778 N N . ARG B 1 76 ? 2.041 18.781 18.703 1 98.38 76 ARG B N 1
ATOM 1779 C CA . ARG B 1 76 ? 2.33 17.578 19.469 1 98.38 76 ARG B CA 1
ATOM 1780 C C . ARG B 1 76 ? 2.535 16.375 18.547 1 98.38 76 ARG B C 1
ATOM 1782 O O . ARG B 1 76 ? 3.455 15.578 18.75 1 98.38 76 ARG B O 1
ATOM 1789 N N . VAL B 1 77 ? 1.682 16.234 17.594 1 98.38 77 VAL B N 1
ATOM 1790 C CA . VAL B 1 77 ? 1.751 15.125 16.641 1 98.38 77 VAL B CA 1
ATOM 1791 C C . VAL B 1 77 ? 3.09 15.156 15.914 1 98.38 77 VAL B C 1
ATOM 1793 O O . VAL B 1 77 ? 3.787 14.141 15.844 1 98.38 77 VAL B O 1
ATOM 1796 N N . ILE B 1 78 ? 3.457 16.297 15.414 1 98.56 78 ILE B N 1
ATOM 1797 C CA . ILE B 1 78 ? 4.688 16.453 14.641 1 98.56 78 ILE B CA 1
ATOM 1798 C C . ILE B 1 78 ? 5.895 16.203 15.547 1 98.56 78 ILE B C 1
ATOM 1800 O O . ILE B 1 78 ? 6.84 15.516 15.156 1 98.56 78 ILE B O 1
ATOM 1804 N N . ASP B 1 79 ? 5.863 16.766 16.734 1 98.44 79 ASP B N 1
ATOM 1805 C CA . ASP B 1 79 ? 6.973 16.594 17.656 1 98.44 79 ASP B CA 1
ATOM 1806 C C . ASP B 1 79 ? 7.176 15.117 18 1 98.44 79 ASP B C 1
ATOM 1808 O O . ASP B 1 79 ? 8.305 14.617 18 1 98.44 79 ASP B O 1
ATOM 1812 N N . LYS B 1 80 ? 6.098 14.484 18.328 1 98.56 80 LYS B N 1
ATOM 1813 C CA . LYS B 1 80 ? 6.16 13.062 18.641 1 98.56 80 LYS B CA 1
ATOM 1814 C C . LYS B 1 80 ? 6.695 12.258 17.469 1 98.56 80 LYS B C 1
ATOM 1816 O O . LYS B 1 80 ? 7.504 11.344 17.641 1 98.56 80 LYS B O 1
ATOM 1821 N N . ALA B 1 81 ? 6.254 12.57 16.281 1 98.62 81 ALA B N 1
ATOM 1822 C CA . ALA B 1 81 ? 6.699 11.875 15.078 1 98.62 81 ALA B CA 1
ATOM 1823 C C . ALA B 1 81 ? 8.195 12.094 14.836 1 98.62 81 ALA B C 1
ATOM 1825 O O . ALA B 1 81 ? 8.922 11.148 14.516 1 98.62 81 ALA B O 1
ATOM 1826 N N . LYS B 1 82 ? 8.641 13.305 14.992 1 98.19 82 LYS B N 1
ATOM 1827 C CA . LYS B 1 82 ? 10.055 13.625 14.836 1 98.19 82 LYS B CA 1
ATOM 1828 C C . LYS B 1 82 ? 10.898 12.898 15.883 1 98.19 82 LYS B C 1
ATOM 1830 O O . LYS B 1 82 ? 12.008 12.445 15.586 1 98.19 82 LYS B O 1
ATOM 1835 N N . GLU B 1 83 ? 10.398 12.867 17.047 1 98 83 GLU B N 1
ATOM 1836 C CA . GLU B 1 83 ? 11.094 12.156 18.109 1 98 83 GLU B CA 1
ATOM 1837 C C . GLU B 1 83 ? 11.273 10.68 17.766 1 98 83 GLU B C 1
ATOM 1839 O O . GLU B 1 83 ? 12.344 10.102 17.984 1 98 83 GLU B O 1
ATOM 1844 N N . LEU B 1 84 ? 10.25 10.109 17.266 1 98.06 84 LEU B N 1
ATOM 1845 C CA . LEU B 1 84 ? 10.328 8.719 16.844 1 98.06 84 LEU B CA 1
ATOM 1846 C C . LEU B 1 84 ? 11.383 8.531 15.766 1 98.06 84 LEU B C 1
ATOM 1848 O O . LEU B 1 84 ? 12.18 7.59 15.82 1 98.06 84 LEU B O 1
ATOM 1852 N N . CYS B 1 85 ? 11.391 9.406 14.789 1 97 85 CYS B N 1
ATOM 1853 C CA . CYS B 1 85 ? 12.398 9.352 13.734 1 97 85 CYS B CA 1
ATOM 1854 C C . CYS B 1 85 ? 13.805 9.477 14.32 1 97 85 CYS B C 1
ATOM 1856 O O . CYS B 1 85 ? 14.703 8.711 13.977 1 97 85 CYS B O 1
ATOM 1858 N N . SER B 1 86 ? 13.977 10.406 15.234 1 95.88 86 SER B N 1
ATOM 1859 C CA . SER B 1 86 ? 15.273 10.648 15.859 1 95.88 86 SER B CA 1
ATOM 1860 C C . SER B 1 86 ? 15.734 9.445 16.672 1 95.88 86 SER B C 1
ATOM 1862 O O . SER B 1 86 ? 16.906 9.086 16.656 1 95.88 86 SER B O 1
ATOM 1864 N N . SER B 1 87 ? 14.805 8.867 17.359 1 96.06 87 SER B N 1
ATOM 1865 C CA . SER B 1 87 ? 15.125 7.707 18.188 1 96.06 87 SER B CA 1
ATOM 1866 C C . SER B 1 87 ? 15.625 6.543 17.344 1 96.06 87 SER B C 1
ATOM 1868 O O . SER B 1 87 ? 16.328 5.664 17.828 1 96.06 87 SER B O 1
ATOM 1870 N N . LYS B 1 88 ? 15.281 6.57 16.094 1 94 88 LYS B N 1
ATOM 1871 C CA . LYS B 1 88 ? 15.703 5.512 15.172 1 94 88 LYS B CA 1
ATOM 1872 C C . LYS B 1 88 ? 16.844 5.977 14.281 1 94 88 LYS B C 1
ATOM 1874 O O . LYS B 1 88 ? 17.156 5.328 13.281 1 94 88 LYS B O 1
ATOM 1879 N N . LEU B 1 89 ? 17.328 7.176 14.539 1 92.06 89 LEU B N 1
ATOM 1880 C CA . LEU B 1 89 ? 18.484 7.777 13.898 1 92.06 89 LEU B CA 1
ATOM 1881 C C . LEU B 1 89 ? 18.172 8.133 12.445 1 92.06 89 LEU B C 1
ATOM 1883 O O . LEU B 1 89 ? 19.047 8.016 11.578 1 92.06 89 LEU B O 1
ATOM 1887 N N . VAL B 1 90 ? 16.875 8.406 12.266 1 91.38 90 VAL B N 1
ATOM 1888 C CA . VAL B 1 90 ? 16.469 8.961 10.977 1 91.38 90 VAL B CA 1
ATOM 1889 C C . VAL B 1 90 ? 16.328 10.477 11.078 1 91.38 90 VAL B C 1
ATOM 1891 O O . VAL B 1 90 ? 15.367 10.977 11.664 1 91.38 90 VAL B O 1
ATOM 1894 N N . GLY B 1 91 ? 17.312 11.234 10.594 1 82.38 91 GLY B N 1
ATOM 1895 C CA . GLY B 1 91 ? 17.375 12.648 10.914 1 82.38 91 GLY B CA 1
ATOM 1896 C C . GLY B 1 91 ? 16.969 13.547 9.758 1 82.38 91 GLY B C 1
ATOM 1897 O O . GLY B 1 91 ? 16.625 14.711 9.961 1 82.38 91 GLY B O 1
ATOM 1898 N N . ASP B 1 92 ? 17 13.195 8.516 1 85.5 92 ASP B N 1
ATOM 1899 C CA . ASP B 1 92 ? 16.672 14.047 7.375 1 85.5 92 ASP B CA 1
ATOM 1900 C C . ASP B 1 92 ? 15.203 13.914 6.984 1 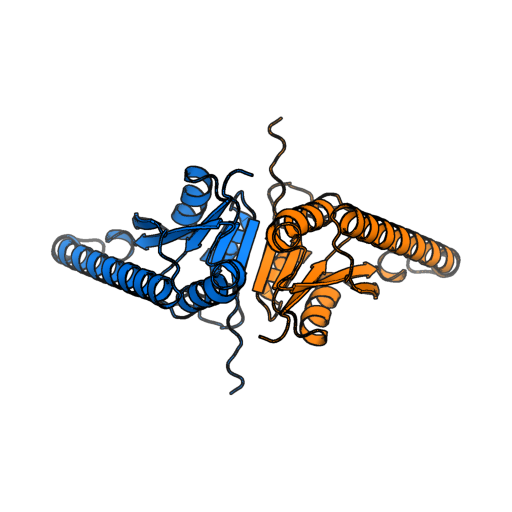85.5 92 ASP B C 1
ATOM 1902 O O . ASP B 1 92 ? 14.883 13.461 5.883 1 85.5 92 ASP B O 1
ATOM 1906 N N . VAL B 1 93 ? 14.375 14.328 8.078 1 94.94 93 VAL B N 1
ATOM 1907 C CA . VAL B 1 93 ? 12.938 14.203 7.836 1 94.94 93 VAL B CA 1
ATOM 1908 C C . VAL B 1 93 ? 12.312 15.594 7.734 1 94.94 93 VAL B C 1
ATOM 1910 O O . VAL B 1 93 ? 12.68 16.5 8.477 1 94.94 93 VAL B O 1
ATOM 1913 N N . ILE B 1 94 ? 11.438 15.797 6.809 1 97.31 94 ILE B N 1
ATOM 1914 C CA . ILE B 1 94 ? 10.641 17.016 6.66 1 97.31 94 ILE B CA 1
ATOM 1915 C C . ILE B 1 94 ? 9.25 16.797 7.254 1 97.31 94 ILE B C 1
ATOM 1917 O O . ILE B 1 94 ? 8.641 15.75 7.047 1 97.31 94 ILE B O 1
ATOM 1921 N N . ALA B 1 95 ? 8.859 17.734 8.047 1 98.38 95 ALA B N 1
ATOM 1922 C CA . ALA B 1 95 ? 7.52 17.672 8.617 1 98.38 95 ALA B CA 1
ATOM 1923 C C . ALA B 1 95 ? 6.664 18.844 8.117 1 98.38 95 ALA B C 1
ATOM 1925 O O . ALA B 1 95 ? 7.117 19.984 8.086 1 98.38 95 ALA B O 1
ATOM 1926 N N . GLU B 1 96 ? 5.477 18.516 7.691 1 98.62 96 GLU B N 1
ATOM 1927 C CA . GLU B 1 96 ? 4.523 19.5 7.211 1 98.62 96 GLU B CA 1
ATOM 1928 C C . GLU B 1 96 ? 3.188 19.391 7.938 1 98.62 96 GLU B C 1
ATOM 1930 O O . GLU B 1 96 ? 2.727 18.281 8.219 1 98.62 96 GLU B O 1
ATOM 1935 N N . VAL B 1 97 ? 2.631 20.484 8.266 1 98.62 97 VAL B N 1
ATOM 1936 C CA . VAL B 1 97 ? 1.249 20.594 8.719 1 98.62 97 VAL B CA 1
ATOM 1937 C C . VAL B 1 97 ? 0.435 21.406 7.711 1 98.62 97 VAL B C 1
ATOM 1939 O O . VAL B 1 97 ? 0.757 22.562 7.43 1 98.62 97 VAL B O 1
ATOM 1942 N N . ILE B 1 98 ? -0.564 20.797 7.164 1 98.44 98 ILE B N 1
ATOM 1943 C CA . ILE B 1 98 ? -1.397 21.453 6.168 1 98.44 98 ILE B CA 1
ATOM 1944 C C . ILE B 1 98 ? -2.861 21.406 6.602 1 98.44 98 ILE B C 1
ATOM 1946 O O . ILE B 1 98 ? -3.352 20.359 7.031 1 98.44 98 ILE B O 1
ATOM 1950 N N . GLU B 1 99 ? -3.529 22.516 6.57 1 97.56 99 GLU B N 1
ATOM 1951 C CA . GLU B 1 99 ? -4.941 22.578 6.934 1 97.56 99 GLU B CA 1
ATOM 1952 C C . GLU B 1 99 ? -5.816 21.984 5.836 1 97.56 99 GLU B C 1
ATOM 1954 O O . GLU B 1 99 ? -5.625 22.281 4.652 1 97.56 99 GLU B O 1
ATOM 1959 N N . GLY B 1 100 ? -6.746 21.109 6.195 1 97.12 100 GLY B N 1
ATOM 1960 C CA . GLY B 1 100 ? -7.703 20.562 5.238 1 97.12 100 GLY B CA 1
ATOM 1961 C C . GLY B 1 100 ? -8.086 19.125 5.52 1 97.12 100 GLY B C 1
ATOM 1962 O O . GLY B 1 100 ? -7.691 18.562 6.543 1 97.12 100 GLY B O 1
ATOM 1963 N N . ASP B 1 101 ? -8.93 18.594 4.684 1 95.69 101 ASP B N 1
ATOM 1964 C CA . ASP B 1 101 ? -9.328 17.188 4.711 1 95.69 101 ASP B CA 1
ATOM 1965 C C . ASP B 1 101 ? -8.148 16.281 4.387 1 95.69 101 ASP B C 1
ATOM 1967 O O . ASP B 1 101 ? -7.453 16.484 3.389 1 95.69 101 ASP B O 1
ATOM 1971 N N . ALA B 1 102 ? -7.914 15.359 5.207 1 96.88 102 ALA B N 1
ATOM 1972 C CA . ALA B 1 102 ? -6.742 14.484 5.102 1 96.88 102 ALA B CA 1
ATOM 1973 C C . ALA B 1 102 ? -6.68 13.82 3.73 1 96.88 102 ALA B C 1
ATOM 1975 O O . ALA B 1 102 ? -5.594 13.656 3.166 1 96.88 102 ALA B O 1
ATOM 1976 N N . ARG B 1 103 ? -7.824 13.461 3.219 1 97.06 103 ARG B N 1
ATOM 1977 C CA . ARG B 1 103 ? -7.867 12.812 1.912 1 97.06 103 ARG B CA 1
ATOM 1978 C C . ARG B 1 103 ? -7.258 13.703 0.836 1 97.06 103 ARG B C 1
ATOM 1980 O O . ARG B 1 103 ? -6.398 13.258 0.072 1 97.06 103 ARG B O 1
ATOM 1987 N N . ILE B 1 104 ? -7.641 14.859 0.818 1 98.06 104 ILE B N 1
ATOM 1988 C CA . ILE B 1 104 ? -7.234 15.828 -0.195 1 98.06 104 ILE B CA 1
ATOM 1989 C C . ILE B 1 104 ? -5.797 16.266 0.06 1 98.06 104 ILE B C 1
ATOM 1991 O O . ILE B 1 104 ? -4.973 16.281 -0.857 1 98.06 104 ILE B O 1
ATOM 1995 N N . VAL B 1 105 ? -5.461 16.531 1.288 1 98.62 105 VAL B N 1
ATOM 1996 C CA . VAL B 1 105 ? -4.148 17.047 1.672 1 98.62 105 VAL B CA 1
ATOM 1997 C C . VAL B 1 105 ? -3.074 16.016 1.319 1 98.62 105 VAL B C 1
ATOM 1999 O O . VAL B 1 105 ? -2.035 16.359 0.751 1 98.62 105 VAL B O 1
ATOM 2002 N N . LEU B 1 106 ? -3.328 14.789 1.613 1 98.69 106 LEU B N 1
ATOM 2003 C CA . LEU B 1 106 ? -2.359 13.734 1.342 1 98.69 106 LEU B CA 1
ATOM 2004 C C . LEU B 1 106 ? -2.15 13.562 -0.159 1 98.69 106 LEU B C 1
ATOM 2006 O O . LEU B 1 106 ? -1.012 13.5 -0.629 1 98.69 106 LEU B O 1
ATOM 2010 N N . CYS B 1 107 ? -3.199 13.508 -0.922 1 98.38 107 CYS B N 1
ATOM 2011 C CA . CYS B 1 107 ? -3.08 13.305 -2.361 1 98.38 107 CYS B CA 1
ATOM 2012 C C . CYS B 1 107 ? -2.395 14.492 -3.027 1 98.38 107 CYS B C 1
ATOM 2014 O O . CYS B 1 107 ? -1.591 14.32 -3.943 1 98.38 107 CYS B O 1
ATOM 2016 N N . GLU B 1 108 ? -2.684 15.688 -2.525 1 98.56 108 GLU B N 1
ATOM 2017 C CA . GLU B 1 108 ? -2.039 16.875 -3.078 1 98.56 108 GLU B CA 1
ATOM 2018 C C . GLU B 1 108 ? -0.553 16.906 -2.736 1 98.56 108 GLU B C 1
ATOM 2020 O O . GLU B 1 108 ? 0.269 17.328 -3.555 1 98.56 108 GLU B O 1
ATOM 2025 N N . ALA B 1 109 ? -0.224 16.5 -1.539 1 98.44 109 ALA B N 1
ATOM 2026 C CA . ALA B 1 109 ? 1.177 16.469 -1.126 1 98.44 109 ALA B CA 1
ATOM 2027 C C . ALA B 1 109 ? 1.981 15.492 -1.977 1 98.44 109 ALA B C 1
ATOM 2029 O O . ALA B 1 109 ? 3.141 15.758 -2.309 1 98.44 109 ALA B O 1
ATOM 2030 N N . VAL B 1 110 ? 1.405 14.352 -2.283 1 97.62 110 VAL B N 1
ATOM 2031 C CA . VAL B 1 110 ? 2.027 13.352 -3.148 1 97.62 110 VAL B CA 1
ATOM 2032 C C . VAL B 1 110 ? 2.406 13.992 -4.484 1 97.62 110 VAL B C 1
ATOM 2034 O O . VAL B 1 110 ? 3.508 13.773 -4.992 1 97.62 110 VAL B O 1
ATOM 2037 N N . GLU B 1 111 ? 1.509 14.781 -5 1 97 111 GLU B N 1
ATOM 2038 C CA . GLU B 1 111 ? 1.761 15.461 -6.266 1 97 111 GLU B CA 1
ATOM 2039 C C . GLU B 1 111 ? 2.824 16.547 -6.109 1 97 111 GLU B C 1
ATOM 2041 O O . GLU B 1 111 ? 3.762 16.625 -6.906 1 97 111 GLU B O 1
ATOM 2046 N N . ARG B 1 112 ? 2.717 17.328 -5.074 1 97.69 112 ARG B N 1
ATOM 2047 C CA . ARG B 1 112 ? 3.611 18.453 -4.84 1 97.69 112 ARG B CA 1
ATOM 2048 C C . ARG B 1 112 ? 5.051 17.984 -4.652 1 97.69 112 ARG B C 1
ATOM 2050 O O . ARG B 1 112 ? 5.984 18.609 -5.164 1 97.69 112 ARG B O 1
ATOM 2057 N N . HIS B 1 113 ? 5.219 16.875 -4.031 1 97.44 113 HIS B N 1
ATOM 2058 C CA . HIS B 1 113 ? 6.559 16.391 -3.697 1 97.44 113 HIS B CA 1
ATOM 2059 C C . HIS B 1 113 ? 7.031 15.328 -4.68 1 97.44 113 HIS B C 1
ATOM 2061 O O . HIS B 1 113 ? 8.102 14.75 -4.508 1 97.44 113 HIS B O 1
ATOM 2067 N N . HIS B 1 114 ? 6.172 15.031 -5.688 1 96.62 114 HIS B N 1
ATOM 2068 C CA . HIS B 1 114 ? 6.469 13.938 -6.602 1 96.62 114 HIS B CA 1
ATOM 2069 C C . HIS B 1 114 ? 6.855 12.672 -5.844 1 96.62 114 HIS B C 1
ATOM 2071 O O . HIS B 1 114 ? 7.879 12.055 -6.141 1 96.62 114 HIS B O 1
ATOM 2077 N N . ALA B 1 115 ? 6.035 12.375 -4.875 1 97.62 115 ALA B N 1
ATOM 2078 C CA . ALA B 1 115 ? 6.305 11.227 -4.008 1 97.62 115 ALA B CA 1
ATOM 2079 C C . ALA B 1 115 ? 6.223 9.922 -4.785 1 97.62 115 ALA B C 1
ATOM 2081 O O . ALA B 1 115 ? 5.352 9.758 -5.645 1 97.62 115 ALA B O 1
ATOM 2082 N N . THR B 1 116 ? 7.133 9.023 -4.426 1 97.12 116 THR B N 1
ATOM 2083 C CA . THR B 1 116 ? 7.125 7.68 -4.996 1 97.12 116 THR B CA 1
ATOM 2084 C C . THR B 1 116 ? 6.164 6.773 -4.23 1 97.12 116 THR B C 1
ATOM 2086 O O . THR B 1 116 ? 5.543 5.883 -4.812 1 97.12 116 THR B O 1
ATOM 2089 N N . ILE B 1 117 ? 6.066 7.027 -2.939 1 98.25 117 ILE B N 1
ATOM 2090 C CA . ILE B 1 117 ? 5.223 6.207 -2.076 1 98.25 117 ILE B CA 1
ATOM 2091 C C . ILE B 1 117 ? 4.477 7.098 -1.086 1 98.25 117 ILE B C 1
ATOM 2093 O O . ILE B 1 117 ? 5.062 8.016 -0.505 1 98.25 117 ILE B O 1
ATOM 2097 N N . LEU B 1 118 ? 3.223 6.875 -0.973 1 98.81 118 LEU B N 1
ATOM 2098 C CA . LEU B 1 118 ? 2.422 7.387 0.135 1 98.81 118 LEU B CA 1
ATOM 2099 C C . LEU B 1 118 ? 2.145 6.289 1.156 1 98.81 118 LEU B C 1
ATOM 2101 O O . LEU B 1 118 ? 1.64 5.219 0.804 1 98.81 118 LEU B O 1
ATOM 2105 N N . VAL B 1 119 ? 2.482 6.527 2.422 1 98.81 119 VAL B N 1
ATOM 2106 C CA . VAL B 1 119 ? 2.232 5.574 3.496 1 98.81 119 VAL B CA 1
ATOM 2107 C C . VAL B 1 119 ? 1.115 6.094 4.398 1 98.81 119 VAL B C 1
ATOM 2109 O O . VAL B 1 119 ? 1.14 7.25 4.824 1 98.81 119 VAL B O 1
ATOM 2112 N N . VAL B 1 120 ? 0.126 5.25 4.672 1 98.44 120 VAL B N 1
ATOM 2113 C CA . VAL B 1 120 ? -0.964 5.582 5.582 1 98.44 120 VAL B CA 1
ATOM 2114 C C . VAL B 1 120 ? -1.241 4.398 6.508 1 98.44 120 VAL B C 1
ATOM 2116 O O . VAL B 1 120 ? -0.95 3.25 6.164 1 98.44 120 VAL B O 1
ATOM 2119 N N . GLY B 1 121 ? -1.713 4.688 7.707 1 97.38 121 GLY B N 1
ATOM 2120 C CA . GLY B 1 121 ? -2.297 3.635 8.523 1 97.38 121 GLY B CA 1
ATOM 2121 C C . GLY B 1 121 ? -3.6 3.1 7.961 1 97.38 121 GLY B C 1
ATOM 2122 O O . GLY B 1 121 ? -4.277 3.783 7.195 1 97.38 121 GLY B O 1
ATOM 2123 N N . SER B 1 122 ? -3.957 1.95 8.391 1 94.31 122 SER B N 1
ATOM 2124 C CA . SER B 1 122 ? -5.129 1.286 7.836 1 94.31 122 SER B CA 1
ATOM 2125 C C . SER B 1 122 ? -6.418 1.84 8.438 1 94.31 122 SER B C 1
ATOM 2127 O O . SER B 1 122 ? -7.48 1.763 7.824 1 94.31 122 SER B O 1
ATOM 2129 N N . HIS B 1 123 ? -6.25 2.303 9.703 1 87.75 123 HIS B N 1
ATOM 2130 C CA . HIS B 1 123 ? -7.422 2.791 10.422 1 87.75 123 HIS B CA 1
ATOM 2131 C C . HIS B 1 123 ? -7.125 4.117 11.117 1 87.75 123 HIS B C 1
ATOM 2133 O O . HIS B 1 123 ? -5.965 4.496 11.273 1 87.75 123 HIS B O 1
ATOM 2139 N N . GLY B 1 124 ? -8.195 4.926 11.266 1 70.19 124 GLY B N 1
ATOM 2140 C CA . GLY B 1 124 ? -8.07 6.16 12.023 1 70.19 124 GLY B CA 1
ATOM 2141 C C . GLY B 1 124 ? -8.914 6.172 13.289 1 70.19 124 GLY B C 1
ATOM 2142 O O . GLY B 1 124 ? -9.273 5.113 13.812 1 70.19 124 GLY B O 1
ATOM 2143 N N . TYR B 1 125 ? -9.195 7.402 13.812 1 57.09 125 TYR B N 1
ATOM 2144 C CA . TYR B 1 125 ? -9.852 7.652 15.094 1 57.09 125 TYR B CA 1
ATOM 2145 C C . TYR B 1 125 ? -11.18 6.906 15.18 1 57.09 125 TYR B C 1
ATOM 2147 O O . TYR B 1 125 ? -11.523 6.367 16.234 1 57.09 125 TYR B O 1
ATOM 2155 N N . GLY B 1 126 ? -12.188 7.336 14.305 1 54.12 126 GLY B N 1
ATOM 2156 C CA . GLY B 1 126 ? -13.602 7 14.422 1 54.12 126 GLY B CA 1
ATOM 2157 C C . GLY B 1 126 ? -13.898 5.559 14.047 1 54.12 126 GLY B C 1
ATOM 2158 O O . GLY B 1 126 ? -15.031 5.23 13.688 1 54.12 126 GLY B O 1
ATOM 2159 N N . ALA B 1 127 ? -12.969 4.953 13.875 1 48.25 127 ALA B N 1
ATOM 2160 C CA . ALA B 1 127 ? -13.305 3.754 13.109 1 48.25 127 ALA B CA 1
ATOM 2161 C C . ALA B 1 127 ? -14.328 2.898 13.852 1 48.25 127 ALA B C 1
ATOM 2163 O O . ALA B 1 127 ? -14.109 2.525 15.008 1 48.25 127 ALA B O 1
ATOM 2164 N N . ILE B 1 128 ? -15.492 3.105 13.555 1 53.91 128 ILE B N 1
ATOM 2165 C CA . ILE B 1 128 ? -16.375 2.021 13.977 1 53.91 128 ILE B CA 1
ATOM 2166 C C . ILE B 1 128 ? -15.617 0.696 13.938 1 53.91 128 ILE B C 1
ATOM 2168 O O . ILE B 1 128 ? -15.344 0.1 14.984 1 53.91 128 ILE B O 1
ATOM 2172 N N . LYS B 1 129 ? -16.109 -0.247 12.992 1 53.53 129 LYS B N 1
ATOM 2173 C CA . LYS B 1 129 ? -15.773 -1.666 13.039 1 53.53 129 LYS B CA 1
ATOM 2174 C C . LYS B 1 129 ? -14.344 -1.908 12.555 1 53.53 129 LYS B C 1
ATOM 2176 O O . LYS B 1 129 ? -13.945 -1.409 11.5 1 53.53 129 LYS B O 1
ATOM 2181 N N . ARG B 1 130 ? -13.414 -2.232 13.422 1 56.91 130 ARG B N 1
ATOM 2182 C CA . ARG B 1 130 ? -12.023 -2.666 13.297 1 56.91 130 ARG B CA 1
ATOM 2183 C C . ARG B 1 130 ? -11.789 -3.363 11.969 1 56.91 130 ARG B C 1
ATOM 2185 O O . ARG B 1 130 ? -10.664 -3.375 11.461 1 56.91 130 ARG B O 1
ATOM 2192 N N . ALA B 1 131 ? -12.844 -3.793 11.414 1 59.66 131 ALA B N 1
ATOM 2193 C CA . ALA B 1 131 ? -12.656 -4.723 10.297 1 59.66 131 ALA B CA 1
ATOM 2194 C C . ALA B 1 131 ? -12.734 -3.992 8.961 1 59.66 131 ALA B C 1
ATOM 2196 O O . ALA B 1 131 ? -12.609 -4.613 7.898 1 59.66 131 ALA B O 1
ATOM 2197 N N . VAL B 1 132 ? -12.688 -2.586 9.195 1 80.69 132 VAL B N 1
ATOM 2198 C CA . VAL B 1 132 ? -12.938 -1.886 7.938 1 80.69 132 VAL B CA 1
ATOM 2199 C C . VAL B 1 132 ? -11.828 -0.868 7.68 1 80.69 132 VAL B C 1
ATOM 2201 O O . VAL B 1 132 ? -11.336 -0.232 8.617 1 80.69 132 VAL B O 1
ATOM 2204 N N . LEU B 1 133 ? -11.258 -0.923 6.453 1 93.19 133 LEU B N 1
ATOM 2205 C CA . LEU B 1 133 ? -10.281 0.068 6.031 1 93.19 133 LEU B CA 1
ATOM 2206 C C . LEU B 1 133 ? -10.797 1.482 6.277 1 93.19 133 LEU B C 1
ATOM 2208 O O . LEU B 1 133 ? -11.961 1.779 6.008 1 93.19 133 LEU B O 1
ATOM 2212 N N . GLY B 1 134 ? -9.977 2.332 6.852 1 93.75 134 GLY B N 1
ATOM 2213 C CA . GLY B 1 134 ? -10.352 3.713 7.109 1 93.75 134 GLY B CA 1
ATOM 2214 C C . GLY B 1 134 ? -10.672 4.488 5.844 1 93.75 134 GLY B C 1
ATOM 2215 O O . GLY B 1 134 ? -10.156 4.176 4.77 1 93.75 134 GLY B O 1
ATOM 2216 N N . SER B 1 135 ? -11.453 5.516 6.008 1 93.44 135 SER B N 1
ATOM 2217 C CA . SER B 1 135 ? -11.906 6.316 4.879 1 93.44 135 SER B CA 1
ATOM 2218 C C . SER B 1 135 ? -10.742 7.016 4.191 1 93.44 135 SER B C 1
ATOM 2220 O O . SER B 1 135 ? -10.711 7.117 2.961 1 93.44 135 SER B O 1
ATOM 2222 N N . VAL B 1 136 ? -9.727 7.496 4.93 1 95.38 136 VAL B N 1
ATOM 2223 C CA . VAL B 1 136 ? -8.594 8.203 4.355 1 95.38 136 VAL B CA 1
ATOM 2224 C C . VAL B 1 136 ? -7.711 7.23 3.578 1 95.38 136 VAL B C 1
ATOM 2226 O O . VAL B 1 136 ? -7.332 7.504 2.438 1 95.38 136 VAL B O 1
ATOM 2229 N N . SER B 1 137 ? -7.395 6.09 4.199 1 97.06 137 SER B N 1
ATOM 2230 C CA . SER B 1 137 ? -6.578 5.098 3.508 1 97.06 137 SER B CA 1
ATOM 2231 C C . SER B 1 137 ? -7.273 4.582 2.256 1 97.06 137 SER B C 1
ATOM 2233 O O . SER B 1 137 ? -6.641 4.41 1.212 1 97.06 137 SER B O 1
ATOM 2235 N N . ASP B 1 138 ? -8.562 4.379 2.389 1 95 138 ASP B N 1
ATOM 2236 C CA . ASP B 1 138 ? -9.344 3.945 1.236 1 95 138 ASP B CA 1
ATOM 2237 C C . ASP B 1 138 ? -9.305 4.984 0.119 1 95 138 ASP B C 1
ATOM 2239 O O . ASP B 1 138 ? -9.078 4.645 -1.044 1 95 138 ASP B O 1
ATOM 2243 N N . TYR B 1 139 ? -9.508 6.203 0.45 1 95.44 139 TYR B N 1
ATOM 2244 C CA . TYR B 1 139 ? -9.477 7.289 -0.521 1 95.44 139 TYR B CA 1
ATOM 2245 C C . TYR B 1 139 ? -8.117 7.375 -1.201 1 95.44 139 TYR B C 1
ATOM 2247 O O . TYR B 1 139 ? -8.031 7.465 -2.428 1 95.44 139 TYR B O 1
ATOM 2255 N N . CYS B 1 140 ? -7.047 7.309 -0.488 1 97.38 140 CYS B N 1
ATOM 2256 C CA . CYS B 1 140 ? -5.699 7.406 -1.037 1 97.38 140 CYS B CA 1
ATOM 2257 C C . CYS B 1 140 ? -5.402 6.23 -1.96 1 97.38 140 CYS B C 1
ATOM 2259 O O . CYS B 1 140 ? -4.773 6.402 -3.006 1 97.38 140 CYS B O 1
ATOM 2261 N N . ALA B 1 141 ? -5.844 5.035 -1.565 1 96.75 141 ALA B N 1
ATOM 2262 C CA . ALA B 1 141 ? -5.656 3.859 -2.41 1 96.75 141 ALA B CA 1
ATOM 2263 C C . ALA B 1 141 ? -6.277 4.066 -3.789 1 96.75 141 ALA B C 1
ATOM 2265 O O . ALA B 1 141 ? -5.73 3.613 -4.797 1 96.75 141 ALA B O 1
ATOM 2266 N N . HIS B 1 142 ? -7.273 4.812 -3.828 1 95.25 142 HIS B N 1
ATOM 2267 C CA . HIS B 1 142 ? -8.039 4.977 -5.059 1 95.25 142 HIS B CA 1
ATOM 2268 C C . HIS B 1 142 ? -7.574 6.199 -5.84 1 95.25 142 HIS B C 1
ATOM 2270 O O . HIS B 1 142 ? -7.652 6.227 -7.07 1 95.25 142 HIS B O 1
ATOM 2276 N N . HIS B 1 143 ? -7.016 7.203 -5.125 1 95.69 143 HIS B N 1
ATOM 2277 C CA . HIS B 1 143 ? -6.93 8.5 -5.789 1 95.69 143 HIS B CA 1
ATOM 2278 C C . HIS B 1 143 ? -5.488 8.992 -5.859 1 95.69 143 HIS B C 1
ATOM 2280 O O . HIS B 1 143 ? -5.172 9.891 -6.641 1 95.69 143 HIS B O 1
ATOM 2286 N N . ALA B 1 144 ? -4.656 8.484 -4.945 1 96.81 144 ALA B N 1
ATOM 2287 C CA . ALA B 1 144 ? -3.271 8.945 -5 1 96.81 144 ALA B CA 1
ATOM 2288 C C . ALA B 1 144 ? -2.619 8.57 -6.328 1 96.81 144 ALA B C 1
ATOM 2290 O O . ALA B 1 144 ? -2.842 7.469 -6.844 1 96.81 144 ALA B O 1
ATOM 2291 N N . HIS B 1 145 ? -1.75 9.375 -6.824 1 95 145 HIS B N 1
ATOM 2292 C CA . HIS B 1 145 ? -1.137 9.148 -8.125 1 95 145 HIS B CA 1
ATOM 2293 C C . HIS B 1 145 ? 0.201 8.43 -7.988 1 95 145 HIS B C 1
ATOM 2295 O O . HIS B 1 145 ? 0.941 8.297 -8.969 1 95 145 HIS B O 1
ATOM 2301 N N . CYS B 1 146 ? 0.508 8.062 -6.867 1 97.25 146 CYS B N 1
ATOM 2302 C CA . CYS B 1 146 ? 1.697 7.258 -6.605 1 97.25 146 CYS B CA 1
ATOM 2303 C C . CYS B 1 146 ? 1.328 5.941 -5.93 1 97.25 146 CYS B C 1
ATOM 2305 O O . CYS B 1 146 ? 0.157 5.699 -5.633 1 97.25 146 CYS B O 1
ATOM 2307 N N . SER B 1 147 ? 2.299 5.078 -5.75 1 98.19 147 SER B N 1
ATOM 2308 C CA . SER B 1 147 ? 2.07 3.84 -5.012 1 98.19 147 SER B CA 1
ATOM 2309 C C . SER B 1 147 ? 1.697 4.121 -3.561 1 98.19 147 SER B C 1
ATOM 2311 O O . SER B 1 147 ? 2.188 5.082 -2.963 1 98.19 147 SER B O 1
ATOM 2313 N N . VAL B 1 148 ? 0.765 3.336 -3.031 1 98.62 148 VAL B N 1
ATOM 2314 C CA . VAL B 1 148 ? 0.255 3.543 -1.681 1 98.62 148 VAL B CA 1
ATOM 2315 C C . VAL B 1 148 ?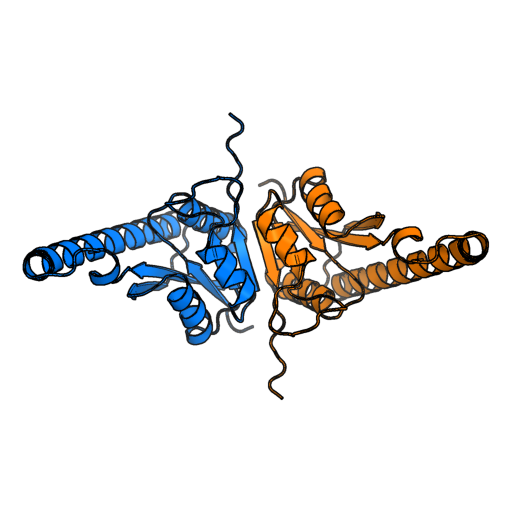 0.575 2.326 -0.815 1 98.62 148 VAL B C 1
ATOM 2317 O O . VAL B 1 148 ? 0.325 1.188 -1.217 1 98.62 148 VAL B O 1
ATOM 2320 N N . MET B 1 149 ? 1.19 2.543 0.305 1 98.75 149 MET B N 1
ATOM 2321 C CA . MET B 1 149 ? 1.417 1.536 1.337 1 98.75 149 MET B CA 1
ATOM 2322 C C . MET B 1 149 ? 0.433 1.706 2.49 1 98.75 149 MET B C 1
ATOM 2324 O O . MET B 1 149 ? 0.458 2.721 3.188 1 98.75 149 MET B O 1
ATOM 2328 N N . ILE B 1 150 ? -0.439 0.787 2.598 1 98.56 150 ILE B N 1
ATOM 2329 C CA . ILE B 1 150 ? -1.369 0.742 3.721 1 98.56 150 ILE B CA 1
ATOM 2330 C C . ILE B 1 150 ? -0.812 -0.163 4.816 1 98.56 150 ILE B C 1
ATOM 2332 O O . ILE B 1 150 ? -0.732 -1.381 4.645 1 98.56 150 ILE B O 1
ATOM 2336 N N . VAL B 1 151 ? -0.472 0.396 5.914 1 98.44 151 VAL B N 1
ATOM 2337 C CA . VAL B 1 151 ? 0.174 -0.338 6.996 1 98.44 151 VAL B CA 1
ATOM 2338 C C . VAL B 1 151 ? -0.877 -0.827 7.988 1 98.44 151 VAL B C 1
ATOM 2340 O O . VAL B 1 151 ? -1.699 -0.042 8.469 1 98.44 151 VAL B O 1
ATOM 2343 N N . LYS B 1 152 ? -0.82 -2.066 8.242 1 95.69 152 LYS B N 1
ATOM 2344 C CA . LYS B 1 152 ? -1.804 -2.676 9.141 1 95.69 152 LYS B CA 1
ATOM 2345 C C . LYS B 1 152 ? -1.16 -3.105 10.453 1 95.69 152 LYS B C 1
ATOM 2347 O O . LYS B 1 152 ? -0.184 -3.857 10.453 1 95.69 152 LYS B O 1
ATOM 2352 N N . LYS B 1 153 ? -1.671 -2.629 11.438 1 92.19 153 LYS B N 1
ATOM 2353 C CA . LYS B 1 153 ? -1.27 -3.039 12.781 1 92.19 153 LYS B CA 1
ATOM 2354 C C . LYS B 1 153 ? -1.9 -4.375 13.156 1 92.19 153 LYS B C 1
ATOM 2356 O O . LYS B 1 153 ? -3.115 -4.551 13.039 1 92.19 153 LYS B O 1
ATOM 2361 N N . PRO B 1 154 ? -1.059 -5.348 13.461 1 86.44 154 PRO B N 1
ATOM 2362 C CA . PRO B 1 154 ? -1.634 -6.633 13.875 1 86.44 154 PRO B CA 1
ATOM 2363 C C . PRO B 1 154 ? -2.629 -6.488 15.023 1 86.44 154 PRO B C 1
ATOM 2365 O O . PRO B 1 154 ? -2.463 -5.621 15.883 1 86.44 154 PRO B O 1
ATOM 2368 N N . LYS B 1 155 ? -3.742 -7.262 14.828 1 75.69 155 LYS B N 1
ATOM 2369 C CA . LYS B 1 155 ? -4.719 -7.266 15.914 1 75.69 155 LYS B CA 1
ATOM 2370 C C . LYS B 1 155 ? -4.152 -7.938 17.156 1 75.69 155 LYS B C 1
ATOM 2372 O O . LYS B 1 155 ? -3.363 -8.883 17.062 1 75.69 155 LYS B O 1
ATOM 2377 N N . THR B 1 156 ? -4.148 -7.133 18.172 1 59.41 156 THR B N 1
ATOM 2378 C CA . THR B 1 156 ? -3.752 -7.777 19.422 1 59.41 156 THR B CA 1
ATOM 2379 C C . THR B 1 156 ? -4.645 -8.984 19.719 1 59.41 156 THR B C 1
ATOM 2381 O O . THR B 1 156 ? -5.867 -8.898 19.594 1 59.41 156 THR B O 1
ATOM 2384 N N . LYS B 1 157 ? -4.18 -10.188 19.328 1 51.16 157 LYS B N 1
ATOM 2385 C CA . LYS B 1 157 ? -4.926 -11.375 19.734 1 51.16 157 LYS B CA 1
ATOM 2386 C C . LYS B 1 157 ? -5.398 -11.258 21.188 1 51.16 157 LYS B C 1
ATOM 2388 O O . LYS B 1 157 ? -4.59 -11.055 22.094 1 51.16 157 LYS B O 1
ATOM 2393 N N . HIS B 1 158 ? -6.617 -10.695 21.484 1 37.56 158 HIS B N 1
ATOM 2394 C CA . HIS B 1 158 ? -7.152 -10.898 22.828 1 37.56 158 HIS B CA 1
ATOM 2395 C C . HIS B 1 158 ? -7.617 -12.336 23.016 1 37.56 158 HIS B C 1
ATOM 2397 O O . HIS B 1 158 ? -8.055 -12.984 22.062 1 37.56 158 HIS B O 1
#

pLDDT: mean 89.57, std 13.16, range [37.22, 98.88]

Organism: NCBI:txid261450

InterPro domains:
  IPR006015 Universal stress protein A family [PR01438] (3-21)
  IPR006015 Universal stress protein A family [PR01438] (112-124)
  IPR006015 Universal stress protein A family [PR01438] (130-152)
  IPR006016 UspA [PF00582] (6-152)
  IPR014729 Rossmann-like alpha/beta/alpha sandwich fold [G3DSA:3.40.50.620] (2-158)

Radius of gyration: 21.74 Å; Cα contacts (8 Å, |Δi|>4): 573; chains: 2; bounding box: 48×66×47 Å

Secondary structure (DSSP, 8-state):
-PPEEEEEE--SSHHHHHHHHHHHHHHTGGGTTS-SEEEEEEEEEPPHHHH----SHHHHHHHHHHHHHHHHHHHHHHHHHHHHHHHTT---EEEEEEES-HHHHHHHHHHHTT-SEEEEES--TT-SSTTS--HHHHHHHHH-SSEEEEE-PPP---/-PPEEEEEE--SSHHHHHHHHHHHHHHTGGGTTS-SEEEEEEEEEPPHHHH----SHHHHHHHHHHHHHHHHHHHHHHHHHHHHHHHTT---EEEEEEES-HHHHHHHHHHHTT-SEEEEES--TT-SSTTS--HHHHHHHHH-SSEEEEE-PPP---

Sequence (316 aa):
MATQVMVIGIDDGEHSFYALEWTLDRFFVPFASNPPFRLILLHSKPSPSSVVGLVGPGAADVMPYVEI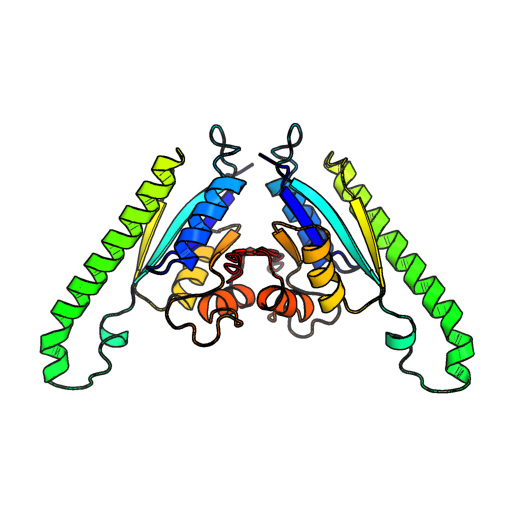DLKKIAARVIDKAKELCSSKLVGDVIAEVIEGDARIVLCEAVERHHATILVVGSHGYGAIKRAVLGSVSDYCAHHAHCSVMIVKKPKTKHMATQVMVIGIDDGEHSFYALEWTLDRFFVPFASNPPFRLILLHSKPSPSSVVGLVGPGAADVMPYVEIDLKKIAARVIDKAKELCSSKLVGDVIAEVIEGDARIVLCEAVERHHATILVVGSHGYGAIKRAVLGSVSDYCAHHAHCSVMIVKKPKTKH

Nearest PDB structures (foldseek):
  3hgm-assembly1_B  TM=7.627E-01  e=3.424E-09  Halomonas elongata
  1mjh-assembly1_B  TM=8.249E-01  e=1.304E-08  Methanocaldococcus jannaschii
  5ahw-assembly2_C  TM=7.327E-01  e=2.169E-08  Mycolicibacterium smegmatis MC2 155
  5ahw-assembly2_D  TM=7.735E-01  e=8.257E-08  Mycolicibacterium smegmatis MC2 155
  2dum-assembly2_C  TM=7.741E-01  e=7.191E-07  Pyrococcus horikoshii OT3

Solvent-accessible surface area (backbone atoms only — not comparable to full-atom values): 17035 Å² total; per-residue (Å²): 127,83,76,38,28,33,37,32,47,41,60,90,37,69,40,20,51,48,29,49,52,55,46,39,63,67,61,30,48,83,28,60,92,61,50,65,50,42,44,33,42,35,29,53,38,69,44,51,72,78,68,47,79,61,84,54,82,70,35,70,73,47,43,65,59,45,43,51,49,51,49,50,50,50,50,50,38,51,50,54,50,50,48,52,33,48,76,58,62,46,74,76,61,46,75,45,78,44,78,34,58,53,50,58,48,52,41,50,46,38,60,75,63,60,26,54,32,40,35,30,17,33,42,57,83,79,57,72,63,87,77,45,59,19,71,49,41,52,46,41,64,47,64,35,84,32,19,29,34,38,28,49,76,72,74,76,83,124,126,83,77,38,29,33,38,32,49,39,58,90,38,69,40,18,50,48,28,49,52,56,46,40,63,67,60,30,50,84,28,60,92,63,49,66,50,43,43,34,42,35,30,51,37,68,45,50,72,76,68,47,79,60,84,56,82,70,35,69,72,46,43,65,58,46,43,51,50,51,50,50,51,51,50,49,39,52,51,54,51,50,48,54,33,47,76,58,63,47,75,78,62,46,76,46,78,43,77,34,58,53,50,60,48,51,41,50,47,37,61,75,61,61,25,53,31,40,35,30,17,34,43,59,85,78,60,73,64,88,75,46,59,19,71,51,41,51,46,40,63,48,63,34,83,34,17,29,35,37,29,49,78,72,75,75,84,124